Protein AF-A0A953IJ86-F1 (afdb_monomer)

pLDDT: mean 90.78, std 7.01, range [62.38, 98.44]

Sequence (197 aa):
FLLSALGAAVIWASYSKLDASGFRAYLEASGQSLPDSVSDEQVLGWTRVSSVVAAAIFAPLTYLAVAGIWLGLARMAGGSLDFRRSLAVTVHGFLPFAVAAVVGLAMATFRTEITMEEIEAGALVPSHLGILFGSAGVGKVGLALLTSVDLVSVWCIALLALGYATVAGLSKRSAFAVVASVWALGILIKVVLAALR

Structure (mmCIF, N/CA/C/O backbone):
data_AF-A0A953IJ86-F1
#
_entry.id   AF-A0A953IJ86-F1
#
loop_
_atom_site.group_PDB
_atom_site.id
_atom_site.type_symbol
_atom_site.label_atom_id
_atom_site.label_alt_id
_atom_site.label_comp_id
_atom_site.label_asym_id
_atom_site.label_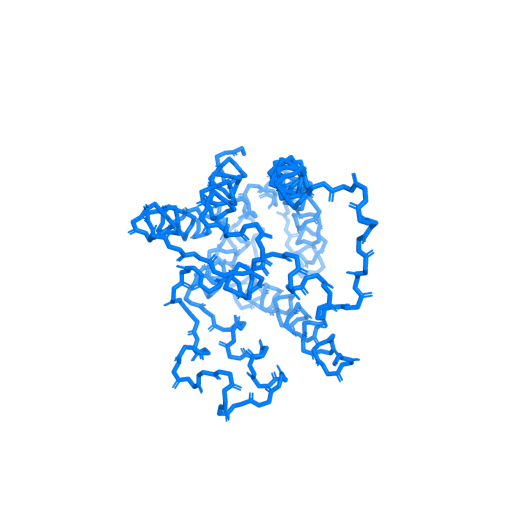entity_id
_atom_site.label_seq_id
_atom_site.pdbx_PDB_ins_code
_atom_site.Cartn_x
_atom_site.Cartn_y
_atom_site.Cartn_z
_atom_site.occupancy
_atom_site.B_iso_or_equiv
_atom_site.auth_seq_id
_atom_site.auth_comp_id
_atom_site.auth_asym_id
_atom_site.auth_atom_id
_atom_site.pdbx_PDB_model_num
ATOM 1 N N . PHE A 1 1 ? -5.168 12.021 -0.539 1.00 74.62 1 PHE A N 1
ATOM 2 C CA . PHE A 1 1 ? -4.574 12.765 -1.666 1.00 74.62 1 PHE A CA 1
ATOM 3 C C . PHE A 1 1 ? -3.051 12.674 -1.654 1.00 74.62 1 PHE A C 1
ATOM 5 O O . PHE A 1 1 ? -2.520 12.060 -2.564 1.00 74.62 1 PHE A O 1
ATOM 12 N N . LEU A 1 2 ? -2.358 13.168 -0.614 1.00 87.50 2 LEU A N 1
ATOM 13 C CA . LEU A 1 2 ? -0.886 13.123 -0.536 1.00 87.50 2 LEU A CA 1
ATOM 14 C C . LEU A 1 2 ? -0.296 11.721 -0.765 1.00 87.50 2 LEU A C 1
ATOM 16 O O . LEU A 1 2 ? 0.583 11.567 -1.599 1.00 87.50 2 LEU A O 1
ATOM 20 N N . LEU A 1 3 ? -0.815 10.701 -0.075 1.00 87.25 3 LEU A N 1
ATOM 21 C CA . LEU A 1 3 ? -0.326 9.322 -0.200 1.00 87.25 3 LEU A CA 1
ATOM 22 C C . LEU A 1 3 ? -0.446 8.783 -1.639 1.00 87.25 3 LEU A C 1
ATOM 24 O O . LEU A 1 3 ? 0.492 8.193 -2.163 1.00 8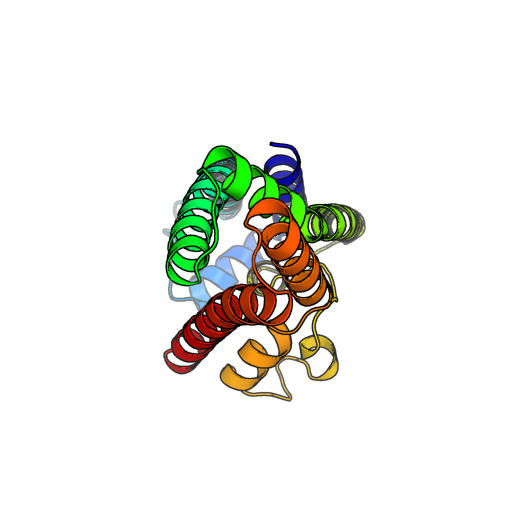7.25 3 LEU A O 1
ATOM 28 N N . SER A 1 4 ? -1.570 9.058 -2.305 1.00 88.88 4 SER A N 1
ATOM 29 C CA . SER A 1 4 ? -1.802 8.684 -3.706 1.00 88.88 4 SER A CA 1
ATOM 30 C C . SER A 1 4 ? -0.875 9.439 -4.662 1.00 88.88 4 SER A C 1
ATOM 32 O O . SER A 1 4 ? -0.336 8.839 -5.585 1.00 88.88 4 SER A O 1
ATOM 34 N N . ALA A 1 5 ? -0.647 10.734 -4.419 1.00 91.94 5 ALA A N 1
ATOM 35 C CA . ALA A 1 5 ? 0.268 11.550 -5.213 1.00 91.94 5 ALA A CA 1
ATOM 36 C C . ALA A 1 5 ? 1.728 11.089 -5.066 1.00 91.94 5 ALA A C 1
ATOM 38 O O . ALA A 1 5 ? 2.440 11.000 -6.061 1.00 91.94 5 ALA A O 1
ATOM 39 N N . LEU A 1 6 ? 2.158 10.737 -3.850 1.00 92.50 6 LEU A N 1
ATOM 40 C CA . LEU A 1 6 ? 3.486 10.175 -3.604 1.00 92.50 6 LEU A CA 1
ATOM 41 C C . LEU A 1 6 ? 3.655 8.823 -4.303 1.00 92.50 6 LEU A C 1
ATOM 43 O O . LEU A 1 6 ? 4.645 8.630 -4.998 1.00 92.50 6 LEU A O 1
ATOM 47 N N . GLY A 1 7 ? 2.677 7.918 -4.189 1.00 90.81 7 GLY A N 1
ATOM 48 C CA . GLY A 1 7 ? 2.709 6.634 -4.899 1.00 90.81 7 GLY A CA 1
ATOM 49 C C . GLY A 1 7 ? 2.787 6.806 -6.420 1.00 90.81 7 GLY A C 1
ATOM 50 O O . GLY A 1 7 ? 3.620 6.181 -7.071 1.00 90.81 7 GLY A O 1
ATOM 51 N N . ALA A 1 8 ? 1.987 7.717 -6.976 1.00 92.94 8 ALA A N 1
ATOM 52 C CA . ALA A 1 8 ? 2.038 8.083 -8.389 1.00 92.94 8 ALA A CA 1
ATOM 53 C C . ALA A 1 8 ? 3.409 8.651 -8.803 1.00 92.94 8 ALA A C 1
ATOM 55 O O . ALA A 1 8 ? 3.921 8.297 -9.864 1.00 92.94 8 ALA A O 1
ATOM 56 N N . ALA A 1 9 ? 4.033 9.478 -7.959 1.00 94.25 9 ALA A N 1
ATOM 57 C CA . ALA A 1 9 ? 5.373 10.006 -8.205 1.00 94.25 9 ALA A CA 1
ATOM 58 C C . ALA A 1 9 ? 6.443 8.903 -8.200 1.00 94.25 9 ALA A C 1
ATOM 60 O O . ALA A 1 9 ? 7.312 8.914 -9.070 1.00 94.25 9 ALA A O 1
ATOM 61 N N . VAL A 1 10 ? 6.365 7.929 -7.281 1.00 94.62 10 VAL A N 1
ATOM 62 C CA . VAL A 1 10 ? 7.269 6.762 -7.284 1.00 94.62 10 VAL A CA 1
ATOM 63 C C . VAL A 1 10 ? 7.110 5.963 -8.571 1.00 94.62 10 VAL A C 1
ATOM 65 O O . VAL A 1 10 ? 8.110 5.654 -9.213 1.00 94.62 10 VAL A O 1
ATOM 68 N N . ILE A 1 11 ? 5.873 5.667 -8.984 1.00 93.50 11 ILE A N 1
ATOM 69 C CA . ILE A 1 11 ? 5.598 4.940 -10.233 1.00 93.50 11 ILE A CA 1
ATOM 70 C C . ILE A 1 11 ? 6.187 5.701 -11.420 1.00 93.50 11 ILE A C 1
ATOM 72 O O . ILE A 1 11 ? 6.949 5.129 -12.192 1.00 93.50 11 ILE A O 1
ATOM 76 N N . TRP A 1 12 ? 5.911 7.001 -11.532 1.00 94.94 12 TRP A N 1
ATOM 77 C CA . TRP A 1 12 ? 6.465 7.829 -12.601 1.00 94.94 12 TRP A CA 1
ATOM 78 C C . TRP A 1 12 ? 7.997 7.795 -12.630 1.00 94.94 12 TRP A C 1
ATOM 80 O O . TRP A 1 12 ? 8.588 7.552 -13.682 1.00 94.94 12 TRP A O 1
ATOM 90 N N . ALA A 1 13 ? 8.632 8.013 -11.476 1.00 95.44 13 ALA A N 1
ATOM 91 C CA . ALA A 1 13 ? 10.084 8.017 -11.341 1.00 95.44 13 ALA A CA 1
ATOM 92 C C . ALA A 1 13 ? 10.709 6.645 -11.614 1.00 95.44 13 ALA A C 1
ATOM 94 O O . ALA A 1 13 ? 11.844 6.584 -12.061 1.00 95.44 13 ALA A O 1
ATOM 95 N N . SER A 1 14 ? 9.986 5.555 -11.363 1.00 94.00 14 SER A N 1
ATOM 96 C CA . SER A 1 14 ? 10.492 4.201 -11.607 1.00 94.00 14 SER A CA 1
ATOM 97 C C . SER A 1 14 ? 10.398 3.840 -13.085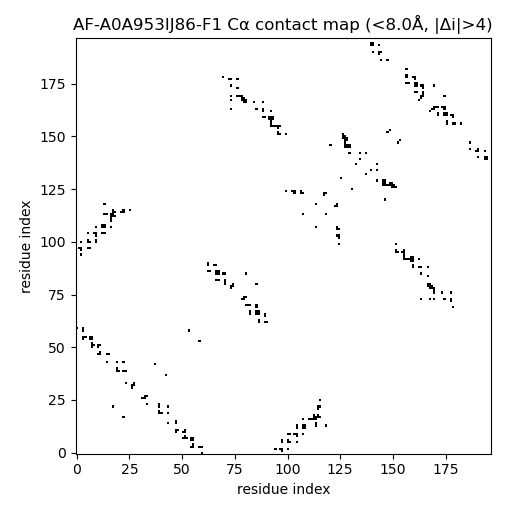 1.00 94.00 14 SER A C 1
ATOM 99 O O . SER A 1 14 ? 11.373 3.417 -13.695 1.00 94.00 14 SER A O 1
ATOM 101 N N . TYR A 1 15 ? 9.244 4.105 -13.700 1.00 93.00 15 TYR A N 1
ATOM 102 C CA . TYR A 1 15 ? 9.019 3.842 -15.121 1.00 93.00 15 TYR A CA 1
ATOM 103 C C . TYR A 1 15 ? 9.841 4.743 -16.046 1.00 93.00 15 TYR A C 1
ATOM 105 O O . TYR A 1 15 ? 10.013 4.412 -17.218 1.00 93.00 15 TYR A O 1
ATOM 113 N N . SER A 1 16 ? 10.323 5.894 -15.568 1.00 93.38 16 SER A N 1
ATOM 114 C CA . SER A 1 16 ? 11.243 6.749 -16.328 1.00 93.38 16 SER A CA 1
ATOM 115 C C . SER A 1 16 ? 12.669 6.201 -16.399 1.00 93.38 16 SER A C 1
ATOM 117 O O . SER A 1 16 ? 13.456 6.709 -17.192 1.00 93.38 16 SER A O 1
ATOM 119 N N . LYS A 1 17 ? 12.982 5.170 -15.605 1.00 94.06 17 LYS A N 1
ATOM 120 C CA . LYS A 1 17 ? 14.278 4.478 -15.567 1.00 94.06 17 LYS A CA 1
ATOM 121 C C . LYS A 1 17 ? 14.253 3.110 -16.251 1.00 94.06 17 LYS A C 1
ATOM 123 O O . LYS A 1 17 ? 15.277 2.437 -16.249 1.00 94.06 17 LYS A O 1
ATOM 128 N N . LEU A 1 18 ? 13.101 2.702 -16.791 1.00 93.56 18 LEU A N 1
ATOM 129 C CA . LEU A 1 18 ? 12.976 1.486 -17.590 1.00 93.56 18 LEU A CA 1
ATOM 130 C C . LEU A 1 18 ? 13.548 1.718 -18.987 1.00 93.56 18 LEU A C 1
ATOM 132 O O . LEU A 1 18 ? 13.211 2.712 -19.636 1.00 93.56 18 LEU A O 1
ATOM 136 N N . ASP A 1 19 ? 14.340 0.761 -19.458 1.00 92.88 19 ASP A N 1
ATOM 137 C CA . ASP A 1 19 ? 14.705 0.657 -20.864 1.00 92.88 19 ASP A CA 1
ATOM 138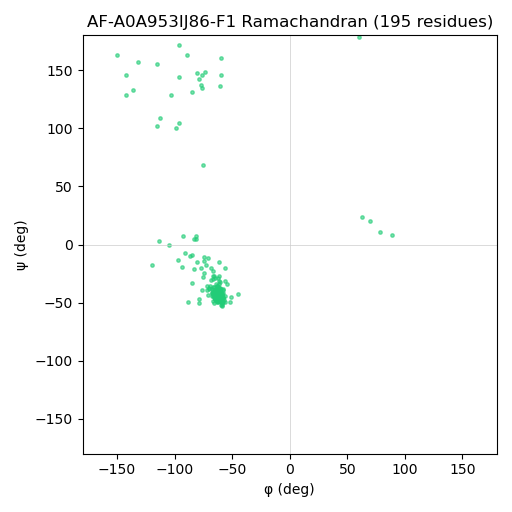 C C . ASP A 1 19 ? 13.544 0.070 -21.688 1.00 92.88 19 ASP A C 1
ATOM 140 O O . ASP A 1 19 ? 12.874 -0.879 -21.269 1.00 92.88 19 ASP A O 1
ATOM 144 N N . ALA A 1 20 ? 13.290 0.641 -22.867 1.00 91.50 20 ALA A N 1
ATOM 145 C CA . ALA A 1 20 ? 12.160 0.245 -23.706 1.00 91.50 20 ALA A CA 1
ATOM 146 C C . ALA A 1 20 ? 12.316 -1.185 -24.252 1.00 91.50 20 ALA A C 1
ATOM 148 O O . ALA A 1 20 ? 11.344 -1.944 -24.261 1.00 91.50 20 ALA A O 1
ATOM 149 N N . SER A 1 21 ? 13.538 -1.575 -24.631 1.00 87.38 21 SER A N 1
ATOM 150 C CA . SER A 1 21 ? 13.813 -2.916 -25.156 1.00 87.38 21 SER A CA 1
ATOM 151 C C . SER A 1 21 ? 13.738 -3.978 -24.055 1.00 87.38 21 SER A C 1
ATOM 153 O O . SER A 1 21 ? 13.139 -5.038 -24.250 1.00 87.38 21 SER A O 1
ATOM 155 N N . GLY A 1 22 ? 14.237 -3.655 -22.855 1.00 88.25 22 GLY A N 1
ATOM 156 C CA . GLY A 1 22 ? 14.088 -4.499 -21.668 1.00 88.25 22 GLY A CA 1
ATOM 157 C C . GLY A 1 22 ? 12.621 -4.709 -21.280 1.00 88.25 22 GLY A C 1
ATOM 158 O O . GLY A 1 22 ? 12.212 -5.827 -20.965 1.00 88.25 22 GLY A O 1
ATOM 159 N N . PHE A 1 23 ? 11.797 -3.661 -21.374 1.00 91.12 23 PHE A N 1
ATOM 160 C CA . PHE A 1 23 ? 10.361 -3.763 -21.110 1.00 91.12 23 PHE A CA 1
ATOM 161 C C . PHE A 1 23 ? 9.637 -4.671 -22.117 1.00 91.12 23 PHE A C 1
ATOM 163 O O . PHE A 1 23 ? 8.807 -5.489 -21.715 1.00 91.12 23 PHE A O 1
ATOM 170 N N . ARG A 1 24 ? 9.970 -4.592 -23.412 1.00 89.31 24 ARG A N 1
ATOM 171 C CA . ARG A 1 24 ? 9.413 -5.504 -24.424 1.00 89.31 24 ARG A CA 1
ATOM 172 C C . ARG A 1 24 ? 9.811 -6.954 -24.170 1.00 89.31 24 ARG A C 1
ATOM 174 O O . ARG A 1 24 ? 8.939 -7.820 -24.169 1.00 89.31 24 ARG A O 1
ATOM 181 N N . ALA A 1 25 ? 11.088 -7.206 -23.887 1.00 89.56 25 ALA A N 1
ATOM 182 C CA . ALA A 1 25 ? 11.571 -8.543 -23.552 1.00 89.56 25 ALA A CA 1
ATOM 183 C C . ALA A 1 25 ? 10.833 -9.128 -22.334 1.00 89.56 25 ALA A C 1
ATOM 185 O O . ALA A 1 25 ? 10.469 -10.303 -22.333 1.00 89.56 25 ALA A O 1
ATOM 186 N N . TYR A 1 26 ? 10.544 -8.298 -21.327 1.00 89.31 26 TYR A N 1
ATOM 187 C CA . TYR A 1 26 ? 9.733 -8.682 -20.172 1.00 89.31 26 TYR A CA 1
ATOM 188 C C . TYR A 1 26 ? 8.288 -9.065 -20.558 1.00 89.31 26 TYR A C 1
ATOM 190 O O . TYR A 1 26 ? 7.766 -10.081 -20.086 1.00 89.31 26 TYR A O 1
ATOM 198 N N . LEU A 1 27 ? 7.631 -8.286 -21.427 1.00 90.12 27 LEU A N 1
ATOM 199 C CA . LEU A 1 27 ? 6.269 -8.587 -21.891 1.00 90.12 27 LEU A CA 1
ATOM 200 C C . LEU A 1 27 ? 6.221 -9.896 -22.687 1.00 90.12 27 LEU A C 1
ATOM 202 O O . LEU A 1 27 ? 5.361 -10.743 -22.431 1.00 90.12 27 LEU A O 1
ATOM 206 N N . GLU A 1 28 ? 7.184 -10.101 -23.584 1.00 89.88 28 GLU A N 1
ATOM 207 C CA . GLU A 1 28 ? 7.308 -11.325 -24.378 1.00 89.88 28 GLU A CA 1
ATOM 208 C C . GLU A 1 28 ? 7.586 -12.545 -23.486 1.00 89.88 28 GLU A C 1
ATOM 210 O O . GLU A 1 28 ? 6.933 -13.580 -23.639 1.00 89.88 28 GLU A O 1
ATOM 215 N N . ALA A 1 29 ? 8.466 -12.408 -22.485 1.00 88.44 29 ALA A N 1
ATOM 216 C CA . ALA A 1 29 ? 8.714 -13.440 -21.475 1.00 88.44 29 ALA A CA 1
ATOM 217 C C . ALA A 1 29 ? 7.465 -13.762 -20.634 1.00 88.44 29 ALA A C 1
ATOM 219 O O . ALA A 1 29 ? 7.289 -14.896 -20.185 1.00 88.44 29 ALA A O 1
ATOM 220 N N . SER A 1 30 ? 6.568 -12.788 -20.468 1.00 85.31 30 SER A N 1
ATOM 221 C CA . SER A 1 30 ? 5.269 -12.945 -19.802 1.00 85.31 30 SER A CA 1
ATOM 222 C C . SER A 1 30 ? 4.172 -13.504 -20.723 1.00 85.31 30 SER A C 1
ATOM 224 O O . SER A 1 30 ? 3.013 -13.605 -20.316 1.00 85.31 30 SER A O 1
ATOM 226 N N . GLY A 1 31 ? 4.510 -13.873 -21.965 1.00 87.12 31 GLY A N 1
ATOM 227 C CA . GLY A 1 31 ? 3.578 -14.411 -22.958 1.00 87.12 31 GLY A CA 1
ATOM 228 C C . GLY A 1 31 ? 2.710 -13.355 -23.649 1.00 87.12 31 GLY A C 1
ATOM 229 O O . GLY A 1 31 ? 1.760 -13.711 -24.348 1.00 87.12 31 GLY A O 1
ATOM 230 N N . GLN A 1 32 ? 3.010 -12.066 -23.472 1.00 86.56 32 GLN A N 1
ATOM 231 C CA . GLN A 1 32 ? 2.345 -10.970 -24.172 1.00 86.56 32 GLN A CA 1
ATOM 232 C C . GLN A 1 32 ? 3.170 -10.571 -25.399 1.00 86.56 32 GLN A C 1
ATOM 234 O O . GLN A 1 32 ? 4.201 -9.917 -25.281 1.00 86.56 32 GLN A O 1
ATOM 239 N N . SER A 1 33 ? 2.708 -10.961 -26.590 1.00 83.94 33 SER A N 1
ATOM 240 C CA . SER A 1 33 ? 3.293 -10.483 -27.847 1.00 83.94 33 SER A CA 1
ATOM 241 C C . SER A 1 33 ? 2.670 -9.147 -28.243 1.00 83.94 33 SER A C 1
ATOM 243 O O . SER A 1 33 ? 1.448 -8.983 -28.242 1.00 83.94 33 SER A O 1
ATOM 245 N N . LEU A 1 34 ? 3.521 -8.178 -28.571 1.00 83.56 34 LEU A N 1
ATOM 246 C CA . LEU A 1 34 ? 3.102 -6.885 -29.097 1.00 83.56 34 LEU A CA 1
ATOM 247 C C . LEU A 1 34 ? 3.173 -6.904 -30.628 1.00 83.56 34 LEU A C 1
ATOM 249 O O . LEU A 1 34 ? 4.089 -7.510 -31.182 1.00 83.56 34 LEU A O 1
ATOM 253 N N . PRO A 1 35 ? 2.245 -6.237 -31.334 1.00 85.94 35 PRO A N 1
ATOM 254 C CA . PRO A 1 35 ? 2.362 -6.063 -32.775 1.00 85.94 35 PRO A CA 1
ATOM 255 C C . PRO A 1 35 ? 3.639 -5.295 -33.132 1.00 85.94 35 PRO A C 1
ATOM 257 O O . PRO A 1 35 ? 3.903 -4.243 -32.550 1.00 85.94 35 PRO A O 1
ATOM 260 N N . ASP A 1 36 ? 4.363 -5.744 -34.158 1.00 85.94 36 ASP A N 1
ATOM 261 C CA . ASP A 1 36 ? 5.594 -5.084 -34.631 1.00 85.94 36 ASP A CA 1
ATOM 262 C C . ASP A 1 36 ? 5.378 -3.647 -35.130 1.00 85.94 36 ASP A C 1
ATOM 264 O O . ASP A 1 36 ? 6.324 -2.878 -35.276 1.00 85.94 36 ASP A O 1
ATOM 268 N N . SER A 1 37 ? 4.125 -3.262 -35.381 1.00 88.38 37 SER A N 1
ATOM 269 C CA . SER A 1 37 ? 3.748 -1.908 -35.785 1.00 88.38 37 SER A CA 1
ATOM 270 C C . SER A 1 37 ? 3.800 -0.876 -34.654 1.00 88.38 37 SER A C 1
ATOM 272 O O . SER A 1 37 ? 3.692 0.316 -34.934 1.00 88.38 37 SER A O 1
ATOM 274 N N . VAL A 1 38 ? 3.881 -1.304 -33.389 1.00 88.94 38 VAL A N 1
ATOM 275 C CA . VAL A 1 38 ? 3.904 -0.405 -32.225 1.00 88.94 38 VAL A CA 1
ATOM 276 C C . VAL A 1 38 ? 5.333 -0.298 -31.710 1.00 88.94 38 VAL A C 1
ATOM 278 O O . VAL A 1 38 ? 5.979 -1.317 -31.476 1.00 88.94 38 VAL A O 1
ATOM 281 N N . SER A 1 39 ? 5.835 0.925 -31.522 1.00 92.25 39 SER A N 1
ATOM 282 C CA . SER A 1 39 ? 7.189 1.103 -30.996 1.00 92.25 39 SER A CA 1
ATOM 283 C C . SER A 1 39 ? 7.250 0.843 -29.490 1.00 92.25 39 SER A C 1
ATOM 285 O O . SER A 1 39 ? 6.329 1.180 -28.742 1.00 92.25 39 SER A O 1
ATOM 287 N N . ASP A 1 40 ? 8.372 0.299 -29.027 1.00 91.38 40 ASP A N 1
ATOM 288 C CA . ASP A 1 40 ? 8.601 -0.018 -27.613 1.00 91.38 40 ASP A CA 1
ATOM 289 C C . ASP A 1 40 ? 8.454 1.231 -26.722 1.00 91.38 40 ASP A C 1
ATOM 291 O O . ASP A 1 40 ? 7.846 1.182 -25.650 1.00 91.38 40 ASP A O 1
ATOM 295 N N . GLU A 1 41 ? 8.918 2.390 -27.208 1.00 91.69 41 GLU A N 1
ATOM 296 C CA . GLU A 1 41 ? 8.754 3.682 -26.531 1.00 91.69 41 GLU A CA 1
ATOM 297 C C . GLU A 1 41 ? 7.283 4.092 -26.379 1.00 91.69 41 GLU A C 1
ATOM 299 O O . GLU A 1 41 ? 6.897 4.633 -25.339 1.00 91.69 41 GLU A O 1
ATOM 304 N N . GLN A 1 42 ? 6.442 3.827 -27.387 1.00 91.81 42 GLN A N 1
ATOM 305 C CA . GLN A 1 42 ? 5.010 4.120 -27.313 1.00 91.81 42 GLN A CA 1
ATOM 306 C C . GLN A 1 42 ? 4.330 3.249 -26.257 1.00 91.81 42 GLN A C 1
ATOM 308 O O . GLN A 1 42 ? 3.542 3.767 -25.461 1.00 91.81 42 GLN A O 1
ATOM 313 N N . VAL A 1 43 ? 4.642 1.949 -26.213 1.00 90.88 43 VAL A N 1
ATOM 314 C CA . VAL A 1 43 ? 4.060 1.034 -25.218 1.00 90.88 43 VAL A CA 1
ATOM 315 C C . VAL A 1 43 ? 4.512 1.409 -23.810 1.00 90.88 43 VAL A C 1
ATOM 317 O O . VAL A 1 43 ? 3.678 1.511 -22.904 1.00 90.88 43 VAL A O 1
ATOM 320 N N . LEU A 1 44 ? 5.805 1.682 -23.616 1.00 92.69 44 LEU A N 1
ATOM 321 C CA . LEU A 1 44 ? 6.337 2.109 -22.323 1.00 92.69 44 LEU A CA 1
ATOM 322 C C . LEU A 1 44 ? 5.725 3.447 -21.878 1.00 92.69 44 LEU A C 1
ATOM 324 O O . LEU A 1 44 ? 5.335 3.595 -20.717 1.00 92.69 44 LEU A O 1
ATOM 328 N N . GLY A 1 45 ? 5.591 4.409 -22.795 1.00 93.81 45 GLY A N 1
ATOM 329 C CA . GLY A 1 45 ? 4.962 5.704 -22.536 1.00 93.81 45 GLY A CA 1
ATOM 330 C C . GLY A 1 45 ? 3.505 5.567 -22.088 1.00 93.81 45 GLY A 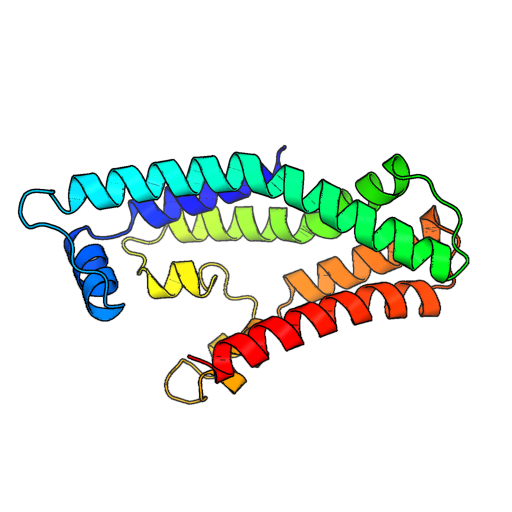C 1
ATOM 331 O O . GLY A 1 45 ? 3.121 6.131 -21.059 1.00 93.81 45 GLY A O 1
ATOM 332 N N . TRP A 1 46 ? 2.713 4.762 -22.804 1.00 92.56 46 TRP A N 1
ATOM 333 C CA . TRP A 1 46 ? 1.329 4.465 -22.426 1.00 92.56 46 TRP A CA 1
ATOM 334 C C . TRP A 1 46 ? 1.236 3.763 -21.077 1.00 92.56 46 TRP A C 1
ATOM 336 O O . TRP A 1 46 ? 0.453 4.196 -20.234 1.00 92.56 46 TRP A O 1
ATOM 346 N N . THR A 1 47 ? 2.065 2.742 -20.847 1.00 92.88 47 THR A N 1
ATOM 347 C CA . THR A 1 47 ? 2.078 1.977 -19.590 1.00 92.88 47 THR A CA 1
ATOM 348 C C . THR A 1 47 ? 2.433 2.867 -18.401 1.00 92.88 47 THR A C 1
ATOM 350 O O . THR A 1 47 ? 1.802 2.788 -17.345 1.00 92.88 47 THR A O 1
ATOM 353 N N . ARG A 1 48 ? 3.406 3.769 -18.566 1.00 94.19 48 ARG A N 1
ATOM 354 C CA . ARG A 1 48 ? 3.787 4.745 -17.539 1.00 94.19 48 ARG A CA 1
ATOM 355 C C . ARG A 1 48 ? 2.613 5.651 -17.174 1.00 94.19 48 ARG A C 1
ATOM 357 O O . ARG A 1 48 ? 2.287 5.788 -15.995 1.00 94.19 48 ARG A O 1
ATOM 364 N N . VAL A 1 49 ? 1.969 6.260 -18.172 1.00 94.62 49 VAL A N 1
ATOM 365 C CA . VAL A 1 49 ? 0.837 7.175 -17.952 1.00 94.62 49 VAL A CA 1
ATOM 366 C C . VAL A 1 49 ? -0.354 6.433 -17.351 1.00 94.62 49 VAL A C 1
ATOM 368 O O . VAL A 1 49 ? -0.913 6.890 -16.352 1.00 94.62 49 VAL A O 1
ATOM 371 N N . SER A 1 50 ? -0.719 5.273 -17.901 1.00 93.94 50 SER A N 1
ATOM 372 C CA . SER A 1 50 ? -1.844 4.480 -17.405 1.00 93.94 50 SER A CA 1
ATOM 373 C C . SER A 1 50 ? -1.617 4.022 -15.967 1.00 93.94 50 SER A C 1
ATOM 375 O O . SER A 1 50 ? -2.545 4.099 -15.166 1.00 93.94 50 SER A O 1
ATOM 377 N N . SER A 1 51 ? -0.393 3.626 -15.605 1.00 92.25 51 SER A N 1
ATOM 378 C CA . SER A 1 51 ? -0.049 3.203 -14.241 1.00 92.25 51 SER A CA 1
ATOM 379 C C . SER A 1 51 ? -0.153 4.350 -13.237 1.00 92.25 51 SER A C 1
ATOM 381 O O . SER A 1 51 ? -0.690 4.173 -12.144 1.00 92.25 51 SER A O 1
ATOM 383 N N . VAL A 1 52 ? 0.297 5.550 -13.613 1.00 93.38 52 VAL A N 1
ATOM 384 C CA . VAL A 1 52 ? 0.174 6.755 -12.778 1.00 93.38 52 VAL A CA 1
ATOM 385 C C . VAL A 1 52 ? -1.287 7.150 -12.578 1.00 93.38 52 VAL A C 1
ATOM 387 O O . VAL A 1 52 ? -1.712 7.392 -11.446 1.00 93.38 52 VAL A O 1
ATOM 390 N N . VAL A 1 53 ? -2.072 7.179 -13.658 1.00 93.50 53 VAL A N 1
ATOM 391 C CA . VAL A 1 53 ? -3.506 7.496 -13.601 1.00 93.50 53 VAL A CA 1
ATOM 392 C C . VAL A 1 53 ? -4.252 6.454 -12.769 1.00 93.50 53 VAL A C 1
ATOM 394 O O . VAL A 1 53 ? -5.036 6.815 -11.889 1.00 93.50 53 VAL A O 1
ATOM 397 N N . ALA A 1 54 ? -3.962 5.169 -12.985 1.00 91.75 54 ALA A N 1
ATOM 398 C CA . ALA A 1 54 ? -4.531 4.079 -12.206 1.00 91.75 54 ALA A CA 1
ATOM 399 C C . ALA A 1 54 ? -4.212 4.247 -10.714 1.00 91.75 54 ALA A C 1
ATOM 401 O O . ALA A 1 54 ? -5.127 4.228 -9.895 1.00 91.75 54 ALA A O 1
ATOM 402 N N . ALA A 1 55 ? -2.956 4.499 -10.342 1.00 89.44 55 ALA A N 1
ATOM 403 C CA . ALA A 1 55 ? -2.583 4.709 -8.945 1.00 89.44 55 ALA A CA 1
ATOM 404 C C . ALA A 1 55 ? -3.292 5.921 -8.318 1.00 89.44 55 ALA A C 1
ATOM 406 O O . ALA A 1 55 ? -3.782 5.836 -7.189 1.00 89.44 55 ALA A O 1
ATOM 407 N N . ALA A 1 56 ? -3.402 7.033 -9.051 1.00 89.75 56 ALA A N 1
ATOM 408 C CA . ALA A 1 56 ? -4.065 8.242 -8.571 1.00 89.75 56 ALA A CA 1
ATOM 409 C C . ALA A 1 56 ? -5.566 8.032 -8.295 1.00 89.75 56 ALA A C 1
ATOM 411 O O . ALA A 1 56 ? -6.089 8.596 -7.331 1.00 89.75 56 ALA A O 1
ATOM 412 N N . ILE A 1 57 ? -6.244 7.209 -9.103 1.00 91.25 57 ILE A N 1
ATOM 413 C CA . ILE A 1 57 ? -7.689 6.948 -9.000 1.00 91.25 57 ILE A CA 1
ATOM 414 C C . ILE A 1 57 ? -7.990 5.787 -8.048 1.00 91.25 57 ILE A C 1
ATOM 416 O O . ILE A 1 57 ? -8.829 5.914 -7.154 1.00 91.25 57 ILE A O 1
ATOM 420 N N . PHE A 1 58 ? -7.314 4.650 -8.214 1.00 91.75 58 PHE A N 1
ATOM 421 C CA . PHE A 1 58 ? -7.619 3.437 -7.461 1.00 91.75 58 PHE A CA 1
ATOM 422 C C . PHE A 1 58 ? -7.126 3.498 -6.016 1.00 91.75 58 PHE A C 1
ATOM 424 O O . PHE A 1 58 ? -7.766 2.898 -5.153 1.00 91.75 58 PHE A O 1
ATOM 431 N N . ALA A 1 59 ? -6.060 4.242 -5.693 1.00 89.88 59 ALA A N 1
ATOM 432 C CA . ALA A 1 59 ? -5.599 4.332 -4.304 1.00 89.88 59 ALA A CA 1
ATOM 433 C C . ALA A 1 59 ? -6.651 4.958 -3.356 1.00 89.88 59 ALA A C 1
ATOM 435 O O . ALA A 1 59 ? -6.971 4.329 -2.345 1.00 89.88 59 ALA A O 1
ATOM 436 N N . PRO A 1 60 ? -7.269 6.123 -3.656 1.00 91.94 60 PRO A N 1
ATOM 437 C CA . PRO A 1 60 ? -8.377 6.652 -2.854 1.00 91.94 60 PRO A CA 1
ATOM 438 C C . PRO A 1 60 ? -9.556 5.684 -2.722 1.00 91.94 60 PRO A C 1
ATOM 440 O O . PRO A 1 60 ? -10.074 5.500 -1.620 1.00 91.94 60 PRO A O 1
ATOM 443 N N . LEU A 1 61 ? -9.958 5.041 -3.825 1.00 94.62 61 LEU A N 1
ATOM 444 C CA . LEU A 1 61 ? -11.047 4.059 -3.829 1.00 94.62 61 LEU A CA 1
ATOM 445 C C . LEU A 1 61 ? -10.722 2.856 -2.938 1.00 94.62 61 LEU A C 1
ATOM 447 O O . LEU A 1 61 ? -11.580 2.383 -2.194 1.00 94.62 61 LEU A O 1
ATOM 451 N N . THR A 1 62 ? -9.464 2.420 -2.943 1.00 91.62 62 THR A N 1
ATOM 452 C CA . THR A 1 62 ? -8.973 1.337 -2.088 1.00 91.62 62 THR A CA 1
ATOM 453 C C . THR A 1 62 ? -9.064 1.725 -0.616 1.00 91.62 62 THR A C 1
ATOM 455 O O . THR A 1 62 ? -9.550 0.934 0.186 1.00 91.62 62 THR A O 1
ATOM 458 N N . TYR A 1 63 ? -8.688 2.952 -0.235 1.00 93.88 63 TYR A N 1
ATOM 459 C CA . TYR A 1 63 ? -8.830 3.407 1.155 1.00 93.88 63 TYR A CA 1
ATOM 460 C C . TYR A 1 63 ? -10.286 3.468 1.613 1.00 93.88 63 TYR A C 1
ATOM 462 O O . TYR A 1 63 ? -10.571 3.101 2.752 1.00 93.88 63 TYR A O 1
ATOM 470 N N . LEU A 1 64 ? -11.206 3.883 0.738 1.00 96.50 64 LEU A N 1
ATOM 471 C CA . LEU A 1 64 ? -12.640 3.871 1.031 1.00 96.50 64 LEU A CA 1
ATOM 472 C C . LEU A 1 64 ? -13.155 2.442 1.245 1.00 96.50 64 LEU A C 1
ATOM 474 O O . LEU A 1 64 ? -13.830 2.180 2.241 1.00 96.50 64 LEU A O 1
ATOM 478 N N . ALA A 1 65 ? -12.798 1.514 0.353 1.00 96.38 65 ALA A N 1
ATOM 479 C CA . ALA A 1 65 ? -13.197 0.112 0.453 1.00 96.38 65 ALA A CA 1
ATOM 480 C C . ALA A 1 65 ? -12.636 -0.551 1.722 1.00 96.38 65 ALA A C 1
ATOM 482 O O . ALA A 1 65 ? -13.381 -1.152 2.497 1.00 96.38 65 ALA A O 1
ATOM 483 N N . VAL A 1 66 ? -11.338 -0.378 1.982 1.00 94.69 66 VAL A N 1
ATOM 484 C CA . VAL A 1 66 ? -10.654 -0.922 3.162 1.00 94.69 66 VAL A CA 1
ATOM 485 C C . VAL A 1 66 ? -11.233 -0.341 4.453 1.00 94.69 66 VAL A C 1
ATOM 487 O O . VAL A 1 66 ? -11.486 -1.088 5.396 1.00 94.69 66 VAL A O 1
ATOM 490 N N . ALA A 1 67 ? -11.531 0.961 4.494 1.00 97.44 67 ALA A N 1
ATOM 491 C CA . ALA A 1 67 ? -12.216 1.569 5.632 1.00 97.44 67 ALA A CA 1
ATOM 492 C C . ALA A 1 67 ? -13.606 0.958 5.869 1.00 97.44 67 ALA A C 1
ATOM 494 O O . ALA A 1 67 ? -13.995 0.760 7.018 1.00 97.44 67 ALA A O 1
ATOM 495 N N . GLY A 1 68 ? -14.340 0.621 4.805 1.00 97.81 68 GLY A N 1
ATOM 496 C CA . GLY A 1 68 ? -15.628 -0.070 4.901 1.00 97.81 68 GLY A CA 1
ATOM 497 C C . GLY A 1 68 ? -15.504 -1.477 5.491 1.00 97.81 68 GLY A C 1
ATOM 498 O O . GLY A 1 68 ? -16.272 -1.836 6.384 1.00 97.81 68 GLY A O 1
ATOM 499 N N . ILE A 1 69 ? -14.499 -2.243 5.053 1.00 96.75 69 ILE A N 1
ATOM 500 C CA . ILE A 1 69 ? -14.195 -3.576 5.599 1.00 96.75 69 ILE A CA 1
ATOM 501 C C . ILE A 1 69 ? -13.886 -3.470 7.094 1.00 96.75 69 ILE A C 1
ATOM 503 O O . ILE A 1 69 ? -14.481 -4.178 7.909 1.00 96.75 69 ILE A O 1
ATOM 507 N N . TRP A 1 70 ? -13.006 -2.544 7.475 1.00 96.81 70 TRP A N 1
ATOM 508 C CA . TRP A 1 70 ? -12.656 -2.352 8.876 1.00 96.81 70 TRP A CA 1
ATOM 509 C C . TRP A 1 70 ? -13.823 -1.892 9.737 1.00 96.81 70 TRP A C 1
ATOM 511 O O . TRP A 1 70 ? -13.958 -2.368 10.861 1.00 96.81 70 TRP A O 1
ATOM 521 N N . LEU A 1 71 ? -14.683 -1.010 9.222 1.00 98.12 71 LEU A N 1
ATOM 522 C CA . LEU A 1 71 ? -15.897 -0.590 9.913 1.00 98.12 71 LEU A CA 1
ATOM 523 C C . LEU A 1 71 ? -16.782 -1.796 10.243 1.00 98.12 71 LEU A C 1
ATOM 525 O O . LEU A 1 71 ? -17.246 -1.922 11.377 1.00 98.12 71 LEU A O 1
ATOM 529 N N . GLY A 1 72 ? -17.008 -2.673 9.261 1.00 97.75 72 GLY A N 1
ATOM 530 C CA . GLY A 1 72 ? -17.801 -3.888 9.437 1.00 97.75 72 GLY A CA 1
ATOM 531 C C . GLY A 1 72 ? -17.211 -4.792 10.515 1.00 97.75 72 GLY A C 1
ATOM 532 O O . GLY A 1 72 ? -17.893 -5.131 11.480 1.00 97.75 72 GLY A O 1
ATOM 533 N N . LEU A 1 73 ? -15.918 -5.103 10.407 1.00 97.56 73 LEU A N 1
ATOM 534 C CA . LEU A 1 73 ? -15.231 -5.981 11.356 1.00 97.56 73 LEU A CA 1
ATOM 535 C C . LEU A 1 73 ? -15.147 -5.385 12.765 1.00 97.56 73 LEU A C 1
ATOM 537 O O . LEU A 1 73 ? -15.374 -6.090 13.745 1.00 97.56 73 LEU A O 1
ATOM 541 N N . ALA A 1 74 ? -14.873 -4.085 12.884 1.00 97.19 74 ALA A N 1
ATOM 542 C CA . ALA A 1 74 ? -14.832 -3.405 14.173 1.00 97.19 74 ALA A CA 1
ATOM 543 C C . ALA A 1 74 ? -16.204 -3.430 14.859 1.00 97.19 74 ALA A C 1
ATOM 545 O O . ALA A 1 74 ? -16.272 -3.684 16.058 1.00 97.19 74 ALA A O 1
ATOM 546 N N . ARG A 1 75 ? -17.298 -3.239 14.107 1.00 97.56 75 ARG A N 1
ATOM 547 C CA . ARG A 1 75 ? -18.666 -3.349 14.639 1.00 97.56 75 ARG A CA 1
ATOM 548 C C . ARG A 1 75 ? -19.025 -4.774 15.045 1.00 97.56 75 ARG A C 1
ATOM 550 O O . ARG A 1 75 ? -19.597 -4.962 16.113 1.00 97.56 75 ARG A O 1
ATOM 557 N N . MET A 1 76 ? -18.642 -5.774 14.249 1.00 97.56 76 MET A N 1
ATOM 558 C CA . MET A 1 76 ? -18.801 -7.189 14.616 1.00 97.56 76 MET A CA 1
ATOM 559 C C . MET A 1 76 ? -18.036 -7.539 15.899 1.00 97.56 76 MET A C 1
AT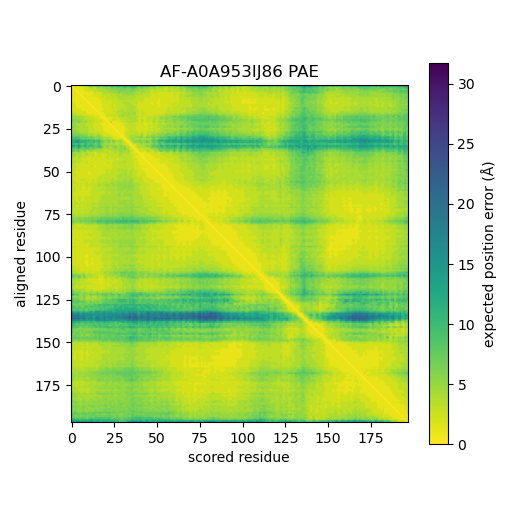OM 561 O O . MET A 1 76 ? -18.493 -8.359 16.688 1.00 97.56 76 MET A O 1
ATOM 565 N N . ALA A 1 77 ? -16.901 -6.881 16.134 1.00 96.69 77 ALA A N 1
ATOM 566 C CA . ALA A 1 77 ? -16.101 -7.020 17.345 1.00 96.69 77 ALA A CA 1
ATOM 567 C C . ALA A 1 77 ? -16.611 -6.184 18.542 1.00 96.69 77 ALA A C 1
ATOM 569 O O . ALA A 1 77 ? -15.931 -6.115 19.567 1.00 96.69 77 ALA A O 1
ATOM 570 N N . GLY A 1 78 ? -17.784 -5.546 18.424 1.00 96.62 78 GLY A N 1
ATOM 571 C CA . GLY A 1 78 ? -18.422 -4.751 19.481 1.00 96.62 78 GLY A CA 1
ATOM 572 C C . GLY A 1 78 ? -18.016 -3.274 19.522 1.00 96.62 78 GLY A C 1
ATOM 573 O O . GLY A 1 78 ? -18.374 -2.570 20.461 1.00 96.62 78 GLY A O 1
ATOM 574 N N . GLY A 1 79 ? -17.266 -2.791 18.531 1.00 96.88 79 GLY A N 1
ATOM 575 C CA . GLY A 1 79 ? -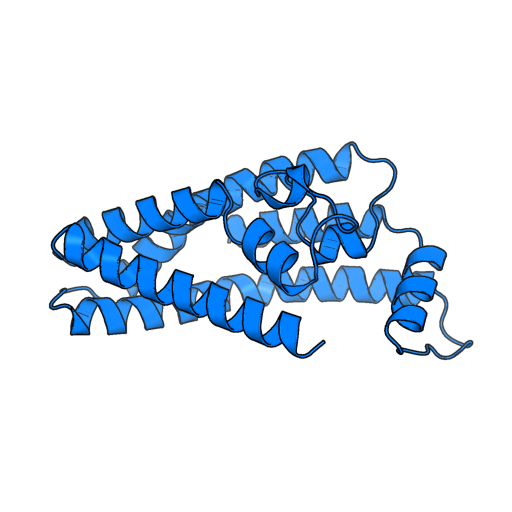16.808 -1.407 18.453 1.00 96.88 79 GLY A CA 1
ATOM 576 C C . GLY A 1 79 ? -17.876 -0.447 17.926 1.00 96.88 79 GLY A C 1
ATOM 577 O O . GLY A 1 79 ? -18.675 -0.788 17.051 1.00 96.88 79 GLY A O 1
ATOM 578 N N . SER A 1 80 ? -17.854 0.795 18.410 1.00 95.62 80 SER A N 1
ATOM 579 C CA . SER A 1 80 ? -18.800 1.846 18.022 1.00 95.62 80 SER A CA 1
ATOM 580 C C . SER A 1 80 ? -18.099 2.993 17.292 1.00 95.62 80 SER A C 1
ATOM 582 O O . SER A 1 80 ? -17.482 3.864 17.904 1.00 95.62 80 SER A O 1
ATOM 584 N N . LEU A 1 81 ? -18.216 3.023 15.966 1.00 97.56 81 LEU A N 1
ATOM 585 C CA . LEU A 1 81 ? -17.749 4.132 15.135 1.00 97.56 81 LEU A CA 1
ATOM 586 C C . LEU A 1 81 ? -18.592 4.278 13.862 1.00 97.56 81 LEU A C 1
ATOM 588 O O . LEU A 1 81 ? -19.321 3.360 13.472 1.00 97.56 81 LEU A O 1
ATOM 592 N N . ASP A 1 82 ? -18.491 5.437 13.219 1.00 98.19 82 ASP A N 1
ATOM 593 C CA . ASP A 1 82 ? -19.044 5.703 11.892 1.00 98.19 82 ASP A CA 1
ATOM 594 C C . ASP A 1 82 ? -17.979 5.522 10.793 1.00 98.19 82 ASP A C 1
ATOM 596 O O . ASP A 1 82 ? -16.787 5.336 11.061 1.00 98.19 82 ASP A O 1
ATOM 600 N N . PHE A 1 83 ? -18.409 5.568 9.530 1.00 98.31 83 PHE A N 1
ATOM 601 C CA . PHE A 1 83 ? -17.504 5.415 8.390 1.00 98.31 83 PHE A CA 1
ATOM 602 C C . PHE A 1 83 ? -16.441 6.517 8.330 1.00 98.31 83 PHE A C 1
ATOM 604 O O . PHE A 1 83 ? -15.295 6.241 7.990 1.00 98.31 83 PHE A O 1
ATOM 611 N N . ARG A 1 84 ? -16.781 7.755 8.715 1.00 98.44 84 ARG A N 1
ATOM 612 C CA . ARG A 1 84 ? -15.841 8.884 8.705 1.00 98.44 84 ARG A CA 1
ATOM 613 C C . ARG A 1 84 ? -14.672 8.637 9.659 1.00 98.44 84 ARG A C 1
ATOM 615 O O . ARG A 1 84 ? -13.520 8.858 9.287 1.00 98.44 84 ARG A O 1
ATOM 622 N N . ARG A 1 85 ? -14.957 8.149 10.866 1.00 98.44 85 ARG A N 1
ATOM 623 C CA . ARG A 1 85 ? -13.956 7.746 11.860 1.00 98.44 85 ARG A CA 1
ATOM 624 C C . ARG A 1 85 ? -13.143 6.547 11.381 1.00 98.44 85 ARG A C 1
ATOM 626 O O . ARG A 1 85 ? -11.923 6.571 11.504 1.00 98.44 85 ARG A O 1
ATOM 633 N N . SER A 1 86 ? -13.787 5.548 10.777 1.00 98.38 86 SER A N 1
ATOM 634 C CA . SER A 1 86 ? -13.093 4.383 10.208 1.00 98.38 86 SER A CA 1
ATOM 635 C C . SER A 1 86 ? -12.126 4.782 9.091 1.00 98.38 86 SER A C 1
ATOM 637 O O . SER A 1 86 ? -10.980 4.334 9.059 1.00 98.38 86 SER A O 1
ATOM 639 N N . LEU A 1 87 ? -12.553 5.677 8.199 1.00 98.25 87 LEU A N 1
ATOM 640 C CA . LEU A 1 87 ? -11.723 6.215 7.127 1.00 98.25 87 LEU A CA 1
ATOM 641 C C . LEU A 1 87 ? -10.555 7.031 7.681 1.00 98.25 87 LEU A C 1
ATOM 643 O O . LEU A 1 87 ? -9.431 6.866 7.215 1.00 98.25 87 LEU A O 1
ATOM 647 N N . ALA A 1 88 ? -10.793 7.860 8.702 1.00 98.00 88 ALA A N 1
ATOM 648 C CA . ALA A 1 88 ? -9.731 8.607 9.366 1.00 98.00 88 ALA A CA 1
ATOM 649 C C . ALA A 1 88 ? -8.673 7.664 9.960 1.00 98.00 88 ALA A C 1
ATOM 651 O O . ALA A 1 88 ? -7.491 7.835 9.666 1.00 98.00 88 ALA A O 1
ATOM 652 N N . VAL A 1 89 ? -9.087 6.638 10.713 1.00 98.19 89 VAL A N 1
ATOM 653 C CA . VAL A 1 89 ? -8.169 5.619 11.252 1.00 98.19 89 VAL A CA 1
ATOM 654 C C . VAL A 1 89 ? -7.420 4.906 10.128 1.00 98.19 89 VAL A C 1
ATOM 656 O O . VAL A 1 89 ? -6.211 4.736 10.222 1.00 98.19 89 VAL A O 1
ATOM 659 N N . THR A 1 90 ? -8.107 4.542 9.045 1.00 97.38 90 THR A N 1
ATOM 660 C CA . THR A 1 90 ? -7.506 3.825 7.909 1.00 97.38 90 THR A CA 1
ATOM 661 C C . THR A 1 90 ? -6.428 4.657 7.216 1.00 97.38 90 THR A C 1
ATOM 663 O O . THR A 1 90 ? -5.308 4.189 7.032 1.00 97.38 90 THR A O 1
ATOM 666 N N . VAL A 1 91 ? -6.729 5.913 6.878 1.00 96.56 91 VAL A N 1
ATOM 667 C CA . VAL A 1 91 ? -5.782 6.808 6.194 1.00 96.56 91 VAL A CA 1
ATOM 668 C C . VAL A 1 91 ? -4.575 7.128 7.079 1.00 96.56 91 VAL A C 1
ATOM 670 O O . VAL A 1 91 ? -3.450 7.113 6.585 1.00 96.56 91 VAL A O 1
ATOM 673 N N . HIS A 1 92 ? -4.778 7.372 8.378 1.00 96.69 92 HIS A N 1
ATOM 674 C CA . HIS A 1 92 ? -3.666 7.629 9.303 1.00 96.69 92 HIS A CA 1
ATOM 675 C C . HIS A 1 92 ? -2.855 6.362 9.590 1.00 96.69 92 HIS A C 1
ATOM 677 O O . HIS A 1 92 ? -1.632 6.423 9.682 1.00 96.69 92 HIS A O 1
ATOM 683 N N . GLY A 1 93 ? -3.517 5.207 9.667 1.00 97.31 93 GLY A N 1
ATOM 684 C CA . GLY A 1 93 ? -2.868 3.909 9.806 1.00 97.31 93 GLY A CA 1
ATOM 685 C C . GLY A 1 93 ? -1.956 3.566 8.629 1.00 97.31 93 GLY A C 1
ATOM 686 O O . GLY A 1 93 ? -0.969 2.867 8.818 1.00 97.31 93 GLY A O 1
ATOM 687 N N . PHE A 1 94 ? -2.232 4.110 7.442 1.00 96.00 94 PHE A N 1
ATOM 688 C CA . PHE A 1 94 ? -1.417 3.948 6.235 1.00 96.00 94 PHE A CA 1
ATOM 689 C C . PHE A 1 94 ? -0.362 5.041 6.012 1.00 96.00 94 PHE A C 1
ATOM 691 O O . PHE A 1 94 ? 0.321 5.022 4.988 1.00 96.00 94 PHE A O 1
ATOM 698 N N . LEU A 1 95 ? -0.151 5.960 6.961 1.00 95.62 95 LEU A N 1
ATOM 699 C CA . LEU A 1 95 ? 0.944 6.936 6.882 1.00 95.62 95 LEU A CA 1
ATOM 700 C C . LEU A 1 95 ? 2.346 6.325 6.697 1.00 95.62 95 LEU A C 1
ATOM 702 O O . LEU A 1 95 ? 3.135 6.937 5.976 1.00 95.62 95 LEU A O 1
ATOM 706 N N . PRO A 1 96 ? 2.685 5.143 7.249 1.00 95.62 96 PRO A N 1
ATOM 707 C CA . PRO A 1 96 ? 3.980 4.518 6.984 1.00 95.62 96 PRO A CA 1
ATOM 708 C C . PRO A 1 96 ? 4.249 4.288 5.490 1.00 95.62 96 PRO A C 1
ATOM 710 O O . PRO A 1 96 ? 5.386 4.433 5.045 1.00 95.62 96 PRO A O 1
ATOM 713 N N . PHE A 1 97 ? 3.214 4.041 4.677 1.00 93.25 97 PHE A N 1
ATOM 714 C CA . PHE A 1 97 ? 3.378 3.955 3.223 1.00 93.25 97 PHE A CA 1
ATOM 715 C C . PHE A 1 97 ? 3.778 5.291 2.585 1.00 93.25 97 PHE A C 1
ATOM 717 O O . PHE A 1 97 ? 4.452 5.281 1.561 1.00 93.25 97 PHE A O 1
ATOM 724 N N . ALA A 1 98 ? 3.426 6.440 3.174 1.00 93.12 98 ALA A N 1
ATOM 725 C CA . ALA A 1 98 ? 3.900 7.738 2.685 1.00 93.12 98 ALA A CA 1
ATOM 726 C C . ALA A 1 98 ? 5.407 7.875 2.907 1.00 93.12 98 ALA A C 1
ATOM 728 O O . ALA A 1 98 ? 6.121 8.335 2.020 1.00 93.12 98 ALA A O 1
ATOM 729 N N . VAL A 1 99 ? 5.891 7.430 4.070 1.00 94.62 99 VAL A N 1
ATOM 730 C CA . VAL A 1 99 ? 7.325 7.407 4.386 1.00 94.62 99 VAL A CA 1
ATOM 731 C C . VAL A 1 99 ? 8.057 6.487 3.411 1.00 94.62 99 VAL A C 1
ATOM 733 O O . VAL A 1 99 ? 9.041 6.903 2.803 1.00 94.62 99 VAL A O 1
ATOM 736 N N . ALA A 1 100 ? 7.532 5.280 3.187 1.00 92.88 100 ALA A N 1
ATOM 737 C CA . ALA A 1 100 ? 8.079 4.350 2.204 1.00 92.88 100 ALA A CA 1
ATOM 738 C C . ALA A 1 100 ? 8.091 4.951 0.790 1.00 92.88 100 ALA A C 1
ATOM 740 O O . ALA A 1 100 ? 9.095 4.849 0.097 1.00 92.88 100 ALA A O 1
ATOM 741 N N . ALA A 1 101 ? 7.027 5.642 0.375 1.00 93.06 101 ALA A N 1
ATOM 742 C CA . ALA A 1 101 ? 6.968 6.292 -0.931 1.00 93.06 101 ALA A CA 1
ATOM 743 C C . ALA A 1 101 ? 8.012 7.412 -1.082 1.00 93.06 101 ALA A C 1
ATOM 745 O O . ALA A 1 101 ? 8.618 7.534 -2.140 1.00 93.06 101 ALA A O 1
ATOM 746 N N . VAL A 1 102 ? 8.281 8.200 -0.037 1.00 94.94 102 VAL A N 1
ATOM 747 C CA . VAL A 1 102 ? 9.351 9.215 -0.068 1.00 94.94 102 VAL A CA 1
ATOM 748 C C . VAL A 1 102 ? 10.725 8.561 -0.234 1.00 94.94 102 VAL A C 1
ATOM 750 O O . VAL A 1 102 ? 11.515 9.001 -1.069 1.00 94.94 102 VAL A O 1
ATOM 753 N N . VAL A 1 103 ? 10.998 7.485 0.510 1.00 94.50 103 VAL A N 1
ATOM 754 C CA . VAL A 1 103 ? 12.249 6.719 0.371 1.00 94.50 103 VAL A CA 1
ATOM 755 C C . VAL A 1 103 ? 12.352 6.107 -1.028 1.00 94.50 103 VAL A C 1
ATOM 757 O O . VAL A 1 103 ? 13.375 6.260 -1.688 1.00 94.50 103 VAL A O 1
ATOM 760 N N . GLY A 1 104 ? 11.279 5.484 -1.515 1.00 93.38 104 GLY A N 1
ATOM 761 C CA . GLY A 1 104 ? 11.213 4.884 -2.847 1.00 93.38 104 GLY A CA 1
ATOM 762 C C . GLY A 1 104 ? 11.408 5.906 -3.963 1.00 93.38 104 GLY A C 1
ATOM 763 O O . GLY A 1 104 ? 12.119 5.628 -4.921 1.00 93.38 104 GLY A O 1
ATOM 764 N N . LEU A 1 105 ? 10.858 7.116 -3.818 1.00 94.25 105 LEU A N 1
ATOM 765 C CA . LEU A 1 105 ? 11.077 8.213 -4.760 1.00 94.25 105 LEU A CA 1
ATOM 766 C C . LEU A 1 105 ? 12.550 8.631 -4.806 1.00 94.25 105 LEU A C 1
ATOM 768 O O . LEU A 1 105 ? 13.105 8.801 -5.892 1.00 94.25 105 LEU A O 1
ATOM 772 N N . ALA A 1 106 ? 13.191 8.779 -3.643 1.00 93.88 106 ALA A N 1
ATOM 773 C CA . ALA A 1 106 ? 14.616 9.086 -3.574 1.00 93.88 106 ALA A CA 1
ATOM 774 C C . ALA A 1 106 ? 15.440 7.979 -4.251 1.00 93.88 106 ALA A C 1
ATOM 776 O O . ALA A 1 106 ? 16.251 8.267 -5.130 1.00 93.88 106 ALA A O 1
ATOM 777 N N . MET A 1 107 ? 15.171 6.713 -3.919 1.00 92.69 107 MET A N 1
ATOM 778 C CA . MET A 1 107 ? 15.859 5.565 -4.515 1.00 92.69 107 MET A CA 1
ATOM 779 C C . MET A 1 107 ? 15.667 5.499 -6.032 1.00 92.69 107 MET A C 1
ATOM 781 O O . MET A 1 107 ? 16.648 5.343 -6.757 1.00 92.69 107 MET A O 1
ATOM 785 N N . ALA A 1 108 ? 14.446 5.701 -6.530 1.00 93.06 108 ALA A N 1
ATOM 786 C CA . ALA A 1 108 ? 14.179 5.716 -7.964 1.00 93.06 108 ALA A CA 1
ATOM 787 C C . ALA A 1 108 ? 14.903 6.868 -8.682 1.00 93.06 108 ALA A C 1
ATOM 789 O O . ALA A 1 108 ? 15.397 6.706 -9.796 1.00 93.06 108 ALA A O 1
ATOM 790 N N . THR A 1 109 ? 15.019 8.028 -8.031 1.00 92.38 109 THR A N 1
ATOM 791 C CA . THR A 1 109 ? 15.685 9.207 -8.603 1.00 92.38 109 THR A CA 1
ATOM 792 C C . THR A 1 109 ? 17.192 8.992 -8.763 1.00 92.38 109 THR A C 1
ATOM 794 O O . THR A 1 109 ? 17.742 9.327 -9.816 1.00 92.38 109 THR A O 1
ATOM 797 N N . PHE A 1 110 ? 17.848 8.415 -7.749 1.00 91.81 110 PHE A N 1
ATOM 798 C CA . PHE A 1 110 ? 19.304 8.218 -7.729 1.00 91.81 110 PHE A CA 1
ATOM 799 C C . PHE A 1 110 ? 19.790 7.007 -8.529 1.00 91.81 110 PHE A C 1
ATOM 801 O O . PHE A 1 110 ? 20.979 6.920 -8.831 1.00 91.81 110 PHE A O 1
ATOM 808 N N . ARG A 1 111 ? 18.900 6.082 -8.898 1.00 90.81 111 ARG A N 1
ATOM 809 C CA . ARG A 1 111 ? 19.257 4.952 -9.759 1.00 90.81 111 ARG A CA 1
ATOM 810 C C . ARG A 1 111 ? 19.329 5.366 -11.226 1.00 90.81 111 ARG A C 1
ATOM 812 O O . ARG A 1 111 ? 18.540 6.186 -11.702 1.00 90.81 111 ARG A O 1
ATOM 819 N N . THR A 1 112 ? 20.289 4.793 -11.945 1.00 89.00 112 THR A N 1
ATOM 820 C CA . THR A 1 112 ? 20.418 4.948 -13.401 1.00 89.00 112 THR A CA 1
ATOM 821 C C . THR A 1 112 ? 19.398 4.091 -14.136 1.00 89.00 112 THR A C 1
ATOM 823 O O . THR A 1 112 ? 18.794 4.568 -15.088 1.00 89.00 112 THR A O 1
ATOM 826 N N . GLU A 1 113 ? 19.165 2.878 -13.637 1.00 90.12 113 GLU A N 1
ATOM 827 C CA . GLU A 1 113 ? 18.280 1.883 -14.236 1.00 90.12 113 GLU A CA 1
ATOM 828 C C . GLU A 1 113 ? 1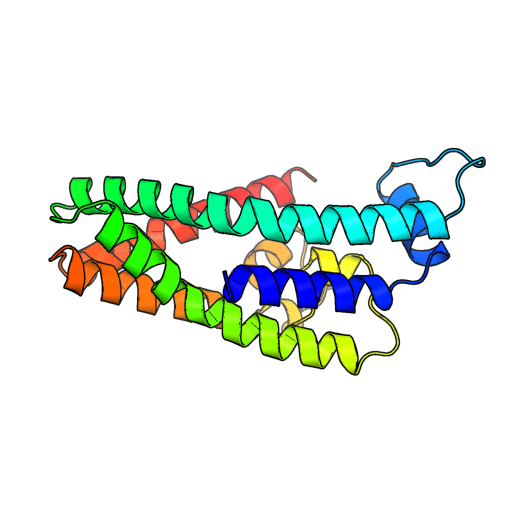7.508 1.118 -13.149 1.00 90.12 113 GLU A C 1
ATOM 830 O O . GLU A 1 113 ? 18.005 0.896 -12.030 1.00 90.12 113 GLU A O 1
ATOM 835 N N . ILE A 1 114 ? 16.270 0.759 -13.482 1.00 91.81 114 ILE A N 1
ATOM 836 C CA . ILE A 1 114 ? 15.342 -0.028 -12.662 1.00 91.81 114 ILE A CA 1
ATOM 837 C C . ILE A 1 114 ? 14.697 -1.051 -13.592 1.00 91.81 114 ILE A C 1
ATOM 839 O O . ILE A 1 114 ? 14.238 -0.664 -14.664 1.00 91.81 114 ILE A O 1
ATOM 843 N N . THR A 1 115 ? 14.639 -2.321 -13.191 1.00 89.94 115 THR A N 1
ATOM 844 C CA . THR A 1 115 ? 14.007 -3.370 -14.008 1.00 89.94 115 THR A CA 1
ATOM 845 C C . THR A 1 115 ? 12.517 -3.515 -13.702 1.00 89.94 115 THR A C 1
ATOM 847 O O . THR A 1 115 ? 12.019 -3.057 -12.667 1.00 89.94 115 THR A O 1
ATOM 850 N N . MET A 1 116 ? 11.778 -4.168 -14.603 1.00 87.62 116 MET A N 1
ATOM 851 C CA . MET A 1 116 ? 10.346 -4.386 -14.402 1.00 87.62 116 MET A CA 1
ATOM 852 C C . MET A 1 116 ? 10.082 -5.330 -13.221 1.00 87.62 116 MET A C 1
ATOM 854 O O . MET A 1 116 ? 9.174 -5.089 -12.427 1.00 87.62 116 MET A O 1
ATOM 858 N N . GLU A 1 117 ? 10.934 -6.336 -13.027 1.00 83.50 117 GLU A N 1
ATOM 859 C CA . GLU A 1 117 ? 10.860 -7.261 -11.894 1.00 83.50 117 GLU A CA 1
ATOM 860 C C . GLU A 1 117 ? 10.993 -6.529 -10.553 1.00 83.50 117 GLU A C 1
ATOM 862 O O . GLU A 1 117 ? 10.297 -6.862 -9.594 1.00 83.50 117 GLU A O 1
ATOM 867 N N . GLU A 1 118 ? 11.851 -5.506 -10.473 1.00 85.19 118 GLU A N 1
ATOM 868 C CA . GLU A 1 118 ? 12.018 -4.703 -9.257 1.00 85.19 118 GLU A CA 1
ATOM 869 C C . GLU A 1 118 ? 10.768 -3.875 -8.933 1.00 85.19 118 GLU A C 1
ATOM 871 O O . GLU A 1 118 ? 10.389 -3.753 -7.761 1.00 85.19 118 GLU A O 1
ATOM 876 N N . ILE A 1 119 ? 10.114 -3.328 -9.964 1.00 86.75 119 ILE A N 1
ATOM 877 C CA . ILE A 1 119 ? 8.861 -2.575 -9.828 1.00 86.75 119 ILE A CA 1
ATOM 878 C C . ILE A 1 119 ? 7.736 -3.509 -9.371 1.00 86.75 119 ILE A C 1
ATOM 880 O O . ILE A 1 119 ? 7.039 -3.192 -8.405 1.00 86.75 119 ILE A O 1
ATOM 884 N N . GLU A 1 120 ? 7.576 -4.669 -10.012 1.00 81.44 120 GLU A N 1
ATOM 885 C CA . GLU A 1 120 ? 6.530 -5.641 -9.669 1.00 81.44 120 GLU A CA 1
ATOM 886 C C . GLU A 1 120 ? 6.710 -6.262 -8.286 1.00 81.44 120 GLU A C 1
ATOM 888 O O . GLU A 1 120 ? 5.734 -6.485 -7.565 1.00 81.44 120 GLU A O 1
ATOM 893 N N . ALA A 1 121 ? 7.957 -6.513 -7.886 1.00 75.00 121 ALA A N 1
ATOM 894 C CA . ALA A 1 121 ? 8.269 -7.025 -6.560 1.00 75.00 121 ALA A CA 1
ATOM 895 C C . ALA A 1 121 ? 8.057 -5.979 -5.452 1.00 75.00 121 ALA A C 1
ATOM 897 O O . ALA A 1 121 ? 8.092 -6.331 -4.272 1.00 75.00 121 ALA A O 1
ATOM 898 N N . GLY A 1 122 ? 7.866 -4.699 -5.801 1.00 76.62 122 GLY A N 1
ATOM 899 C CA . GLY A 1 122 ? 7.872 -3.601 -4.834 1.00 76.62 122 GLY A CA 1
ATOM 900 C C . GLY A 1 122 ? 9.227 -3.447 -4.134 1.00 76.62 122 GLY A C 1
ATOM 901 O O . GLY A 1 122 ? 9.294 -2.911 -3.029 1.00 76.62 122 GLY A O 1
ATOM 902 N N . ALA A 1 123 ? 10.308 -3.918 -4.765 1.00 73.00 123 ALA A N 1
ATOM 903 C CA . ALA A 1 123 ? 11.639 -4.037 -4.170 1.00 73.00 123 ALA A CA 1
ATOM 904 C C . ALA A 1 123 ? 12.431 -2.717 -4.169 1.00 73.00 123 ALA A C 1
ATOM 906 O O . ALA A 1 123 ? 13.584 -2.678 -3.743 1.00 73.00 123 ALA A O 1
ATOM 907 N N . LEU A 1 124 ? 11.812 -1.617 -4.611 1.00 82.50 124 LEU A N 1
ATOM 908 C CA . LEU A 1 124 ? 12.431 -0.291 -4.609 1.00 82.50 124 LEU A CA 1
ATOM 909 C C . LEU A 1 124 ? 12.793 0.187 -3.208 1.00 82.50 124 LEU A C 1
ATOM 911 O O . LEU A 1 124 ? 13.758 0.925 -3.070 1.00 82.50 124 LEU A O 1
ATOM 915 N N . VAL A 1 125 ? 12.034 -0.217 -2.186 1.00 85.56 125 VAL A N 1
ATOM 916 C CA . VAL A 1 125 ? 12.353 0.076 -0.788 1.00 85.56 125 VAL A CA 1
ATOM 917 C C . VAL A 1 125 ? 12.701 -1.234 -0.091 1.00 85.56 125 VAL A C 1
ATOM 919 O O . VAL A 1 125 ? 11.799 -2.036 0.168 1.00 85.56 125 VAL A O 1
ATOM 922 N N . PRO A 1 126 ? 13.981 -1.452 0.255 1.00 80.06 126 PRO A N 1
ATOM 923 C CA . PRO A 1 126 ? 14.465 -2.716 0.780 1.00 80.06 126 PRO A CA 1
ATOM 924 C C . PRO A 1 126 ? 14.046 -2.933 2.248 1.00 80.06 126 PRO A C 1
ATOM 926 O O . PRO A 1 126 ? 14.867 -2.898 3.159 1.00 80.06 126 PRO A O 1
ATOM 929 N N . SER A 1 127 ? 12.751 -3.124 2.499 1.00 82.38 127 SER A N 1
ATOM 930 C CA . SER A 1 127 ? 12.156 -3.165 3.847 1.00 82.38 127 SER A CA 1
ATOM 931 C C . SER A 1 127 ? 11.594 -4.530 4.250 1.00 82.38 127 SER A C 1
ATOM 933 O O . SER A 1 127 ? 11.039 -4.663 5.342 1.00 82.38 127 SER A O 1
ATOM 935 N N . HIS A 1 128 ? 11.752 -5.539 3.390 1.00 83.75 128 HIS A N 1
ATOM 936 C CA . HIS A 1 128 ? 11.210 -6.882 3.569 1.00 83.75 128 HIS A CA 1
ATOM 937 C C . HIS A 1 128 ? 12.309 -7.940 3.720 1.00 83.75 128 HIS A C 1
ATOM 939 O O . HIS A 1 128 ? 13.422 -7.798 3.212 1.00 83.75 128 HIS A O 1
ATOM 945 N N . LEU A 1 129 ? 11.979 -9.058 4.366 1.00 81.06 129 LEU A N 1
ATOM 946 C CA . LEU A 1 129 ? 12.948 -10.126 4.647 1.00 81.06 129 LEU A CA 1
ATOM 947 C C . LEU A 1 129 ? 13.459 -10.843 3.388 1.00 81.06 129 LEU A C 1
ATOM 949 O O . LEU A 1 129 ? 14.553 -11.402 3.408 1.00 81.06 129 LEU A O 1
ATOM 953 N N . GLY A 1 130 ? 12.711 -10.798 2.278 1.00 75.56 130 GLY A N 1
ATOM 954 C CA . GLY A 1 130 ? 13.092 -11.452 1.011 1.00 75.56 130 GLY A CA 1
ATOM 955 C C . GLY A 1 130 ? 14.453 -11.033 0.440 1.00 75.56 130 GLY A C 1
ATOM 956 O O . GLY A 1 130 ? 15.062 -11.784 -0.316 1.00 75.56 130 GLY A O 1
ATOM 957 N N . ILE A 1 131 ? 14.973 -9.879 0.851 1.00 77.75 131 ILE A N 1
ATOM 958 C CA . ILE A 1 131 ? 16.259 -9.329 0.394 1.00 77.75 131 ILE A CA 1
ATOM 959 C C . ILE A 1 131 ? 17.431 -10.190 0.851 1.00 77.75 131 ILE A C 1
ATOM 961 O O . ILE A 1 131 ? 18.443 -10.274 0.166 1.00 77.75 131 ILE A O 1
ATOM 965 N N . LEU A 1 132 ? 17.282 -10.866 1.991 1.00 79.94 132 LEU A N 1
ATOM 966 C CA . LEU A 1 132 ? 18.336 -11.700 2.560 1.00 79.94 132 LEU A CA 1
ATOM 967 C C . LEU A 1 132 ? 18.553 -13.003 1.779 1.00 79.94 132 LEU A C 1
ATOM 969 O O . LEU A 1 132 ? 19.585 -13.640 1.955 1.00 79.94 132 LEU A O 1
ATOM 973 N N . PHE A 1 133 ? 17.593 -13.409 0.942 1.00 73.50 133 PHE A N 1
ATOM 974 C CA . PHE A 1 133 ? 17.590 -14.736 0.323 1.00 73.50 133 PHE A CA 1
ATOM 975 C C . PHE A 1 133 ? 17.642 -14.718 -1.212 1.00 73.50 133 PHE A C 1
ATOM 977 O O . PHE A 1 133 ? 17.983 -15.736 -1.818 1.00 73.50 133 PHE A O 1
ATOM 984 N N . GLY A 1 134 ? 17.334 -13.580 -1.846 1.00 65.56 134 GLY A N 1
ATOM 985 C CA . GLY A 1 134 ? 17.267 -13.456 -3.304 1.00 65.56 134 GLY A CA 1
ATOM 986 C C . GLY A 1 134 ? 16.224 -14.383 -3.952 1.00 65.56 134 GLY A C 1
ATOM 987 O O . GLY A 1 134 ? 15.547 -15.169 -3.291 1.00 65.56 134 GLY A O 1
ATOM 988 N N . SER A 1 135 ? 16.086 -14.305 -5.276 1.00 62.38 135 SER A N 1
ATOM 989 C CA . SER A 1 135 ? 15.182 -15.178 -6.047 1.00 62.38 135 SER A CA 1
ATOM 990 C C . SER A 1 135 ? 15.732 -16.595 -6.252 1.00 62.38 135 SER A C 1
ATOM 992 O O . SER A 1 135 ? 14.966 -17.518 -6.512 1.00 62.38 135 SER A O 1
ATOM 994 N N . ALA A 1 136 ? 17.048 -16.787 -6.115 1.00 64.38 136 ALA A N 1
ATOM 995 C CA . ALA A 1 136 ? 17.715 -18.066 -6.360 1.00 64.38 136 ALA A CA 1
ATOM 996 C C . ALA A 1 136 ? 17.665 -19.037 -5.164 1.00 64.38 136 ALA A C 1
ATOM 998 O O . ALA A 1 136 ? 17.837 -20.240 -5.349 1.00 64.38 136 ALA A O 1
ATOM 999 N N . GLY A 1 137 ? 17.440 -18.536 -3.942 1.00 66.00 137 GLY A N 1
ATOM 1000 C CA . GLY A 1 137 ? 17.486 -19.344 -2.716 1.00 66.00 137 GLY A CA 1
ATOM 1001 C C . GLY A 1 137 ? 16.131 -19.851 -2.217 1.00 66.00 137 GLY A C 1
ATOM 1002 O O . GLY A 1 137 ? 16.090 -20.709 -1.336 1.00 66.00 137 GLY A O 1
ATOM 1003 N N . VAL A 1 138 ? 15.016 -19.323 -2.738 1.00 76.69 138 VAL A N 1
ATOM 1004 C CA . VAL A 1 138 ? 13.671 -19.573 -2.198 1.00 76.69 138 VAL A CA 1
ATOM 1005 C C . VAL A 1 138 ? 12.660 -19.691 -3.336 1.00 76.69 138 VAL A C 1
ATOM 1007 O O . VAL A 1 138 ? 12.572 -18.812 -4.187 1.00 76.69 138 VAL A O 1
ATOM 1010 N N . GLY A 1 139 ? 11.857 -20.762 -3.347 1.00 81.25 139 GLY A N 1
ATOM 1011 C CA . GLY A 1 139 ? 10.777 -20.922 -4.329 1.00 81.25 139 GLY A CA 1
ATOM 1012 C C . GLY A 1 139 ? 9.739 -19.789 -4.259 1.00 81.25 139 GLY A C 1
ATOM 1013 O O . GLY A 1 139 ? 9.612 -19.122 -3.230 1.00 81.25 139 GLY A O 1
ATOM 1014 N N . LYS A 1 140 ? 8.948 -19.600 -5.328 1.00 80.81 140 LYS A N 1
ATOM 1015 C CA . LYS A 1 140 ? 7.950 -18.512 -5.483 1.00 80.81 140 LYS A CA 1
ATOM 1016 C C . LYS A 1 140 ? 7.083 -18.276 -4.236 1.00 80.81 140 LYS A C 1
ATOM 1018 O O . LYS A 1 140 ? 6.876 -17.137 -3.826 1.00 80.81 140 LYS A O 1
ATOM 1023 N N . VAL A 1 141 ? 6.631 -19.356 -3.596 1.00 83.44 141 VAL A N 1
ATOM 1024 C CA . VAL A 1 141 ? 5.841 -19.323 -2.353 1.00 83.44 141 VAL A CA 1
ATOM 1025 C C . VAL A 1 141 ? 6.618 -18.707 -1.187 1.00 83.44 141 VAL A C 1
ATOM 1027 O O . VAL A 1 141 ? 6.106 -17.829 -0.493 1.00 83.44 141 VAL A O 1
ATOM 1030 N N . GLY A 1 142 ? 7.859 -19.143 -0.965 1.00 83.50 142 GLY A N 1
ATOM 1031 C CA . GLY A 1 142 ? 8.673 -18.616 0.126 1.00 83.50 142 GLY A CA 1
ATOM 1032 C C . GLY A 1 142 ? 9.096 -17.169 -0.131 1.00 83.50 142 GLY A C 1
ATOM 1033 O O . GLY A 1 142 ? 9.067 -16.362 0.795 1.00 83.50 142 GLY A O 1
ATOM 1034 N N . LEU A 1 143 ? 9.367 -16.795 -1.386 1.00 82.12 143 LEU A N 1
ATOM 1035 C CA . LEU A 1 143 ? 9.612 -15.397 -1.746 1.00 82.12 143 LEU A CA 1
ATOM 1036 C C . LEU A 1 143 ? 8.366 -14.526 -1.502 1.00 82.12 143 LEU A C 1
ATOM 1038 O O . LEU A 1 143 ? 8.475 -13.432 -0.947 1.00 82.12 143 LEU A O 1
ATOM 1042 N N . ALA A 1 144 ? 7.167 -15.018 -1.833 1.00 82.31 144 ALA A N 1
ATOM 1043 C CA . ALA A 1 144 ? 5.916 -14.317 -1.546 1.00 82.31 144 ALA A CA 1
ATOM 1044 C C . ALA A 1 144 ? 5.707 -14.094 -0.038 1.00 82.31 144 ALA A C 1
ATOM 1046 O O . ALA A 1 144 ? 5.300 -13.002 0.360 1.00 82.31 144 ALA A O 1
ATOM 1047 N N . LEU A 1 145 ? 6.032 -15.076 0.809 1.00 84.44 145 LEU A N 1
ATOM 1048 C CA . LEU A 1 145 ? 5.981 -14.930 2.269 1.00 84.44 145 LEU A CA 1
ATOM 1049 C C . LEU A 1 145 ? 7.008 -13.913 2.782 1.00 84.44 145 LEU A C 1
ATOM 1051 O O . LEU A 1 145 ? 6.652 -12.980 3.502 1.00 84.44 145 LEU A O 1
ATOM 1055 N N . LEU A 1 146 ? 8.269 -14.053 2.370 1.00 84.44 146 LEU A N 1
ATOM 1056 C CA . LEU A 1 146 ? 9.372 -13.206 2.829 1.00 84.44 146 LEU A CA 1
ATOM 1057 C C . LEU A 1 146 ? 9.244 -11.745 2.378 1.00 84.44 146 LEU A C 1
ATOM 1059 O O . LEU A 1 146 ? 9.761 -10.851 3.043 1.00 84.44 146 LEU A O 1
ATOM 1063 N N . THR A 1 147 ? 8.562 -11.491 1.261 1.00 83.25 147 THR A N 1
ATOM 1064 C CA . THR A 1 147 ? 8.242 -10.132 0.784 1.00 83.25 147 THR A CA 1
ATOM 1065 C C . THR A 1 147 ? 6.978 -9.555 1.421 1.00 83.25 147 THR A C 1
ATOM 1067 O O . THR A 1 147 ? 6.670 -8.390 1.204 1.00 83.25 147 THR A O 1
ATOM 1070 N N . SER A 1 148 ? 6.208 -10.351 2.170 1.00 81.06 148 SER A N 1
ATOM 1071 C CA . SER A 1 148 ? 4.970 -9.893 2.821 1.00 81.06 148 SER A CA 1
ATOM 1072 C C . SER A 1 148 ? 5.170 -9.427 4.258 1.00 81.06 148 SER A C 1
ATOM 1074 O O . SER A 1 148 ? 4.318 -8.723 4.796 1.00 81.06 148 SER A O 1
ATOM 1076 N N . VAL A 1 149 ? 6.272 -9.841 4.883 1.00 84.19 149 VAL A N 1
ATOM 1077 C CA . VAL A 1 149 ? 6.678 -9.363 6.202 1.00 84.19 149 VAL A CA 1
ATOM 1078 C C . VAL A 1 149 ? 7.731 -8.287 6.001 1.00 84.19 149 VAL A C 1
ATOM 1080 O O . VAL A 1 149 ? 8.903 -8.571 5.741 1.00 84.19 149 VAL A O 1
ATOM 1083 N N . ASP A 1 150 ? 7.283 -7.045 6.103 1.00 88.12 150 ASP A N 1
ATOM 1084 C CA . ASP A 1 150 ? 8.110 -5.858 5.952 1.00 88.12 150 ASP A CA 1
ATOM 1085 C C . ASP A 1 150 ? 7.864 -4.878 7.108 1.00 88.12 150 ASP A C 1
ATOM 1087 O O . ASP A 1 150 ? 6.831 -4.909 7.785 1.00 88.12 150 ASP A O 1
ATOM 1091 N N . LEU A 1 151 ? 8.839 -4.008 7.362 1.00 90.75 151 LEU A N 1
ATOM 1092 C CA . LEU A 1 151 ? 8.764 -3.054 8.469 1.00 90.75 151 LEU A CA 1
ATOM 1093 C C . LEU A 1 151 ? 7.573 -2.086 8.330 1.00 90.75 151 LEU A C 1
ATOM 1095 O O . LEU A 1 151 ? 6.971 -1.696 9.334 1.00 90.75 151 LEU A O 1
ATOM 1099 N N . VAL A 1 152 ? 7.218 -1.704 7.101 1.00 93.00 152 VAL A N 1
ATOM 1100 C CA . VAL A 1 152 ? 6.142 -0.747 6.815 1.00 93.00 152 VAL A CA 1
ATOM 1101 C C . VAL A 1 152 ? 4.784 -1.375 7.117 1.00 93.00 152 VAL A C 1
ATOM 1103 O O . VAL A 1 152 ? 3.958 -0.736 7.771 1.00 93.00 152 VAL A O 1
ATOM 1106 N N . SER A 1 153 ? 4.550 -2.631 6.725 1.00 91.88 153 SER A N 1
ATOM 1107 C CA . SER A 1 153 ? 3.294 -3.323 7.035 1.00 91.88 153 SER A CA 1
ATOM 1108 C C . SER A 1 153 ? 3.110 -3.556 8.532 1.00 91.88 153 SER A C 1
ATOM 1110 O O . SER A 1 153 ? 2.021 -3.287 9.046 1.00 91.88 153 SER A O 1
ATOM 1112 N N . VAL A 1 154 ? 4.157 -3.952 9.264 1.00 93.81 154 VAL A N 1
ATOM 1113 C CA . VAL A 1 154 ? 4.099 -4.084 10.734 1.00 93.81 154 VAL A CA 1
ATOM 1114 C C . VAL A 1 154 ? 3.746 -2.748 11.392 1.00 93.81 154 VAL A C 1
ATOM 1116 O O . VAL A 1 154 ? 2.903 -2.698 12.294 1.00 93.81 154 VAL A O 1
ATOM 1119 N N . TRP A 1 155 ? 4.329 -1.648 10.910 1.00 96.38 155 TRP A N 1
ATOM 1120 C CA . TRP A 1 155 ? 4.011 -0.309 11.400 1.00 96.38 155 TRP A CA 1
ATOM 1121 C C . TRP A 1 155 ? 2.553 0.077 11.105 1.00 96.38 155 TRP A C 1
ATOM 1123 O O . TRP A 1 155 ? 1.845 0.538 12.005 1.00 96.38 155 TRP A O 1
ATOM 1133 N N . CYS A 1 156 ? 2.062 -0.187 9.890 1.00 96.25 156 CYS A N 1
ATOM 1134 C CA . CYS A 1 156 ? 0.662 0.035 9.525 1.00 96.25 156 CYS A CA 1
ATOM 1135 C C . CYS A 1 156 ? -0.299 -0.755 10.426 1.00 96.25 156 CYS A C 1
ATOM 1137 O O . CYS A 1 156 ? -1.280 -0.195 10.918 1.00 96.25 156 CYS A O 1
ATOM 1139 N N . ILE A 1 157 ? -0.009 -2.034 10.693 1.00 96.62 157 ILE A N 1
ATOM 1140 C CA . ILE A 1 157 ? -0.816 -2.887 11.582 1.00 96.62 157 ILE A CA 1
ATOM 1141 C C . ILE A 1 157 ? -0.891 -2.280 12.982 1.00 96.62 157 ILE A C 1
ATOM 1143 O O . ILE A 1 157 ? -1.982 -2.169 13.544 1.00 96.62 157 ILE A O 1
ATOM 1147 N N . ALA A 1 158 ? 0.247 -1.850 13.532 1.00 97.81 158 ALA A N 1
ATOM 1148 C CA . ALA A 1 158 ? 0.296 -1.240 14.855 1.00 97.81 158 ALA A CA 1
ATOM 1149 C C . ALA A 1 158 ? -0.550 0.043 14.922 1.00 97.81 158 ALA A C 1
ATOM 1151 O O . ALA A 1 158 ? -1.364 0.191 15.835 1.00 97.81 158 ALA A O 1
ATOM 1152 N N . LEU A 1 159 ? -0.415 0.947 13.944 1.00 98.19 159 LEU A N 1
ATOM 1153 C CA . LEU A 1 159 ? -1.180 2.198 13.917 1.00 98.19 159 LEU A CA 1
ATOM 1154 C C . LEU A 1 159 ? -2.680 1.965 13.715 1.00 98.19 159 LEU A C 1
ATOM 1156 O O . LEU A 1 159 ? -3.489 2.590 14.402 1.00 98.19 159 LEU A O 1
ATOM 1160 N N . LEU A 1 160 ? -3.061 1.050 12.820 1.00 98.19 160 LEU A N 1
ATOM 1161 C CA . LEU A 1 160 ? -4.461 0.677 12.614 1.00 98.19 160 LEU A CA 1
ATOM 1162 C C . LEU A 1 160 ? -5.061 0.089 13.892 1.00 98.19 160 LEU A C 1
ATOM 1164 O O . LEU A 1 160 ? -6.125 0.529 14.323 1.00 98.19 160 LEU A O 1
ATOM 1168 N N . ALA A 1 161 ? -4.374 -0.862 14.530 1.00 98.19 161 ALA A N 1
ATOM 1169 C CA . ALA A 1 161 ? -4.861 -1.501 15.747 1.00 98.19 161 ALA A CA 1
ATOM 1170 C C . ALA A 1 161 ? -5.013 -0.492 16.897 1.00 98.19 161 ALA A C 1
ATOM 1172 O O . ALA A 1 161 ? -6.037 -0.489 17.580 1.00 98.19 161 ALA A O 1
ATOM 1173 N N . LEU A 1 162 ? -4.046 0.411 17.082 1.00 98.38 162 LEU A N 1
ATOM 1174 C CA . LEU A 1 162 ? -4.136 1.485 18.077 1.00 98.38 162 LEU A CA 1
ATOM 1175 C C . LEU A 1 162 ? -5.269 2.471 17.762 1.00 98.38 162 LEU A C 1
ATOM 1177 O O . LEU A 1 162 ? -6.015 2.864 18.664 1.00 98.38 162 LEU A O 1
ATOM 1181 N N . GLY A 1 163 ? -5.434 2.835 16.490 1.00 98.06 163 GLY A N 1
ATOM 1182 C CA . GLY A 1 163 ? -6.504 3.714 16.034 1.00 98.06 163 GLY A CA 1
ATOM 1183 C C . GLY A 1 163 ? -7.887 3.111 16.274 1.00 98.06 163 GLY A C 1
ATOM 1184 O O . GLY A 1 163 ? -8.740 3.775 16.857 1.00 98.06 163 GLY A O 1
ATOM 1185 N N . TYR A 1 164 ? -8.103 1.841 15.922 1.00 98.06 164 TYR A N 1
ATOM 1186 C CA . TYR A 1 164 ? -9.377 1.160 16.175 1.00 98.06 164 TYR A CA 1
ATOM 1187 C C . TYR A 1 164 ? -9.616 0.890 17.663 1.00 98.06 164 TYR A C 1
ATOM 1189 O O . TYR A 1 164 ? -10.740 1.075 18.124 1.00 98.06 164 TYR A O 1
ATOM 1197 N N . ALA A 1 165 ? -8.590 0.541 18.444 1.00 98.25 165 ALA A N 1
ATOM 1198 C CA . ALA A 1 165 ? -8.733 0.413 19.896 1.00 98.25 165 ALA A CA 1
ATOM 1199 C C . ALA A 1 165 ? -9.219 1.727 20.533 1.00 98.25 165 ALA A C 1
ATOM 1201 O O . ALA A 1 165 ? -10.105 1.725 21.382 1.00 98.25 165 ALA A O 1
ATOM 1202 N N . THR A 1 166 ? -8.683 2.859 20.073 1.00 98.06 166 THR A N 1
ATOM 1203 C CA . THR A 1 166 ? -9.005 4.180 20.628 1.00 98.06 166 THR A CA 1
ATOM 1204 C C . THR A 1 166 ? -10.344 4.713 20.118 1.00 98.06 166 THR A C 1
ATOM 1206 O O . THR A 1 166 ? -11.189 5.136 20.899 1.00 98.06 166 THR A O 1
ATOM 1209 N N . VAL A 1 167 ? -10.552 4.704 18.800 1.00 98.06 167 VAL A N 1
ATOM 1210 C CA . VAL A 1 167 ? -11.681 5.392 18.154 1.00 98.06 167 VAL A CA 1
ATOM 1211 C C . VAL A 1 167 ? -12.950 4.542 18.139 1.00 98.06 167 VAL A C 1
ATOM 1213 O O . VAL A 1 167 ? -14.043 5.096 18.234 1.00 98.06 167 VAL A O 1
ATOM 1216 N N . ALA A 1 168 ? -12.823 3.215 18.022 1.00 97.06 168 ALA A N 1
ATOM 1217 C CA . ALA A 1 168 ? -13.965 2.300 18.071 1.00 97.06 168 ALA A CA 1
ATOM 1218 C C . ALA A 1 168 ? -14.267 1.793 19.489 1.00 97.06 168 ALA A C 1
ATOM 1220 O O . ALA A 1 168 ? -15.268 1.104 19.670 1.00 97.06 168 ALA A O 1
ATOM 1221 N N . GLY A 1 169 ? -13.417 2.095 20.479 1.00 96.31 169 GLY A N 1
ATOM 1222 C CA . GLY A 1 169 ? -13.572 1.605 21.853 1.00 96.31 169 GLY A CA 1
ATOM 1223 C C . GLY A 1 169 ? -13.318 0.103 22.011 1.00 96.31 169 GLY A C 1
ATOM 1224 O O . GLY A 1 169 ? -13.780 -0.506 22.973 1.00 96.31 169 GLY A O 1
ATOM 1225 N N . LEU A 1 170 ? -12.606 -0.519 21.066 1.00 97.06 170 LEU A N 1
ATOM 1226 C CA . LEU A 1 170 ? -12.237 -1.929 21.158 1.00 97.06 170 LEU A CA 1
ATOM 1227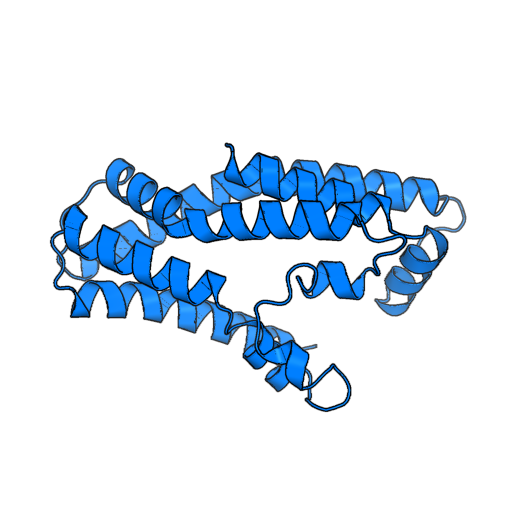 C C . LEU A 1 170 ? -11.127 -2.135 22.193 1.00 97.06 170 LEU A C 1
ATOM 1229 O O . LEU A 1 170 ? -10.218 -1.316 22.336 1.00 97.06 170 LEU A O 1
ATOM 1233 N N . SER A 1 171 ? -11.121 -3.294 22.856 1.00 97.69 171 SER A N 1
ATOM 1234 C CA . SER A 1 171 ? -9.934 -3.703 23.610 1.00 97.69 171 SER A CA 1
ATOM 1235 C C . SER A 1 171 ? -8.734 -3.809 22.663 1.00 97.69 171 SER A C 1
ATOM 1237 O O . SER A 1 171 ? -8.881 -4.221 21.509 1.00 97.69 171 SER A O 1
ATOM 1239 N N . LYS A 1 172 ? -7.525 -3.488 23.148 1.00 97.06 172 LYS A N 1
ATOM 1240 C CA . LYS A 1 172 ? -6.296 -3.589 22.336 1.00 97.06 172 LYS A CA 1
ATOM 1241 C C . LYS A 1 172 ? -6.187 -4.967 21.677 1.00 97.06 172 LYS A C 1
ATOM 1243 O O . LYS A 1 172 ? -5.965 -5.054 20.478 1.00 97.06 172 LYS A O 1
ATOM 1248 N N . ARG A 1 173 ? -6.440 -6.040 22.436 1.00 96.94 173 ARG A N 1
ATOM 1249 C CA . ARG A 1 173 ? -6.423 -7.417 21.922 1.00 96.94 173 ARG A CA 1
ATOM 1250 C C . ARG A 1 173 ? -7.401 -7.621 20.762 1.00 96.94 173 ARG A C 1
ATOM 1252 O O . ARG A 1 173 ? -7.012 -8.215 19.764 1.00 96.94 173 ARG A O 1
ATOM 1259 N N . SER A 1 174 ? -8.635 -7.131 20.886 1.00 97.06 174 SER A N 1
ATOM 1260 C CA . SER A 1 174 ? -9.649 -7.246 19.830 1.00 97.06 174 SER A CA 1
ATOM 1261 C C . SER A 1 174 ? -9.250 -6.460 18.579 1.00 97.06 174 SER A C 1
ATOM 1263 O O . SER A 1 174 ? -9.258 -7.007 17.479 1.00 97.06 174 SER A O 1
ATOM 1265 N N . ALA A 1 175 ? -8.795 -5.214 18.743 1.00 97.69 175 ALA A N 1
ATOM 1266 C CA . ALA A 1 175 ? -8.354 -4.388 17.623 1.00 97.69 175 ALA A CA 1
ATOM 1267 C C . ALA A 1 175 ? -7.160 -5.010 16.877 1.00 97.69 175 ALA A C 1
ATOM 1269 O O . ALA A 1 175 ? -7.178 -5.091 15.650 1.00 97.69 175 ALA A O 1
ATOM 1270 N N . PHE A 1 176 ? -6.159 -5.513 17.607 1.00 97.81 176 PHE A N 1
ATOM 1271 C CA . PHE A 1 176 ? -5.034 -6.235 17.008 1.00 97.81 176 PHE A CA 1
ATOM 1272 C C . PHE A 1 176 ? -5.486 -7.511 16.296 1.00 97.81 176 PHE A C 1
ATOM 1274 O O . PHE A 1 176 ? -5.033 -7.759 15.184 1.00 97.81 176 PHE A O 1
ATOM 1281 N N . ALA A 1 177 ? -6.395 -8.293 16.885 1.00 96.19 177 ALA A N 1
ATOM 1282 C CA . ALA A 1 177 ? -6.910 -9.506 16.254 1.00 96.19 177 ALA A CA 1
ATOM 1283 C C . ALA A 1 177 ? -7.638 -9.198 14.937 1.00 96.19 177 ALA A C 1
ATOM 1285 O O . ALA A 1 177 ? -7.362 -9.845 13.928 1.00 96.19 177 ALA A O 1
ATOM 1286 N N . VAL A 1 178 ? -8.509 -8.184 14.918 1.00 95.31 178 VAL A N 1
ATOM 1287 C CA . VAL A 1 178 ? -9.215 -7.749 13.703 1.00 95.31 178 VAL A CA 1
ATOM 1288 C C . VAL A 1 178 ? -8.220 -7.330 12.622 1.00 95.31 178 VAL A C 1
ATOM 1290 O O . VAL A 1 178 ? -8.270 -7.854 11.508 1.00 95.31 178 VAL A O 1
ATOM 1293 N N . VAL A 1 179 ? -7.288 -6.430 12.955 1.00 96.62 179 VAL A N 1
ATOM 1294 C CA . VAL A 1 179 ? -6.330 -5.889 11.981 1.00 96.62 179 VAL A CA 1
ATOM 1295 C C . VAL A 1 179 ? -5.391 -6.975 11.453 1.00 96.62 179 VAL A C 1
ATOM 1297 O O . VAL A 1 179 ? -5.214 -7.108 10.241 1.00 96.62 179 VAL A O 1
ATOM 1300 N N . ALA A 1 180 ? -4.830 -7.795 12.341 1.00 95.19 180 ALA A N 1
ATOM 1301 C CA . ALA A 1 180 ? -3.931 -8.877 11.957 1.00 95.19 180 ALA A CA 1
ATOM 1302 C C . ALA A 1 180 ? -4.633 -9.947 11.107 1.00 95.19 180 ALA A C 1
ATOM 1304 O O . ALA A 1 180 ? -4.012 -10.487 10.197 1.00 95.19 180 ALA A O 1
ATOM 1305 N N . SER A 1 181 ? -5.920 -10.228 11.347 1.00 93.81 181 SER A N 1
ATOM 1306 C CA . SER A 1 181 ? -6.663 -11.252 10.594 1.00 93.81 181 SER A CA 1
ATOM 1307 C C . SER A 1 181 ? -6.842 -10.883 9.123 1.00 93.81 181 SER A C 1
ATOM 1309 O O . SER A 1 181 ? -6.629 -11.715 8.246 1.00 93.81 181 SER A O 1
ATOM 1311 N N . VAL A 1 182 ? -7.192 -9.631 8.827 1.00 92.94 182 VAL A N 1
ATOM 1312 C CA . VAL A 1 182 ? -7.332 -9.175 7.433 1.00 92.94 182 VAL A CA 1
ATOM 1313 C C . VAL A 1 182 ? -5.974 -9.090 6.744 1.00 92.94 182 VAL A C 1
ATOM 1315 O O . VAL A 1 182 ? -5.866 -9.458 5.577 1.00 92.94 182 VAL A O 1
ATOM 1318 N N . TRP A 1 183 ? -4.927 -8.657 7.451 1.00 93.38 183 TRP A N 1
ATOM 1319 C CA . TRP A 1 183 ? -3.571 -8.688 6.901 1.00 93.38 183 TRP A CA 1
ATOM 1320 C C . TRP A 1 183 ? -3.126 -10.123 6.581 1.00 93.38 183 TRP A C 1
ATOM 1322 O O . TRP A 1 183 ? -2.673 -10.387 5.468 1.00 93.38 183 TRP A O 1
ATOM 1332 N N . ALA A 1 184 ? -3.340 -11.067 7.502 1.00 92.69 184 ALA A N 1
ATOM 1333 C CA . ALA A 1 184 ? -3.027 -12.480 7.299 1.00 92.69 184 ALA A CA 1
ATOM 1334 C C . ALA A 1 184 ? -3.816 -13.084 6.126 1.00 92.69 184 ALA A C 1
ATOM 1336 O O . ALA A 1 184 ? -3.256 -13.844 5.338 1.00 92.69 184 ALA A O 1
ATOM 1337 N N . LEU A 1 185 ? -5.087 -12.702 5.958 1.00 93.12 185 LEU A N 1
ATOM 1338 C CA . LEU A 1 185 ? -5.885 -13.083 4.793 1.00 93.12 185 LEU A CA 1
ATOM 1339 C C . LEU A 1 185 ? -5.283 -12.538 3.489 1.00 93.12 185 LEU A C 1
ATOM 1341 O O . LEU A 1 185 ? -5.206 -13.265 2.501 1.00 93.12 185 LEU A O 1
ATOM 1345 N N . GLY A 1 186 ? -4.809 -11.289 3.488 1.00 89.25 186 GLY A N 1
ATOM 1346 C CA . GLY A 1 186 ? -4.106 -10.701 2.346 1.00 89.25 186 GLY A CA 1
ATOM 1347 C C . GLY A 1 186 ? -2.842 -11.478 1.968 1.00 89.25 186 GLY A C 1
ATOM 1348 O O . GLY A 1 186 ? -2.627 -11.772 0.791 1.00 89.25 186 GLY A O 1
ATOM 1349 N N . ILE A 1 187 ? -2.046 -11.885 2.962 1.00 90.44 187 ILE A N 1
ATOM 1350 C CA . ILE A 1 187 ? -0.877 -12.749 2.743 1.00 90.44 187 ILE A CA 1
ATOM 1351 C C . ILE A 1 187 ? -1.294 -14.092 2.165 1.00 90.44 187 ILE A C 1
ATOM 1353 O O . ILE A 1 187 ? -0.699 -14.539 1.187 1.00 90.44 187 ILE A O 1
ATOM 1357 N N . LEU A 1 188 ? -2.319 -14.727 2.735 1.00 91.88 188 LEU A N 1
ATOM 1358 C CA . LEU A 1 188 ? -2.797 -16.021 2.266 1.00 91.88 188 LEU A CA 1
ATOM 1359 C C . LEU A 1 188 ? -3.207 -15.957 0.791 1.00 91.88 188 LEU A C 1
ATOM 1361 O O . LEU A 1 188 ? -2.787 -16.805 0.008 1.00 91.88 188 LEU A O 1
ATOM 1365 N N . ILE A 1 189 ? -3.954 -14.924 0.394 1.00 90.88 189 ILE A N 1
ATOM 1366 C CA . ILE A 1 189 ? -4.342 -14.711 -1.006 1.00 90.88 189 ILE A CA 1
ATOM 1367 C C . ILE A 1 189 ? -3.101 -14.556 -1.894 1.00 90.88 189 ILE A C 1
ATOM 1369 O O . ILE A 1 189 ? -2.994 -15.235 -2.915 1.00 90.88 189 ILE A O 1
ATOM 1373 N N . LYS A 1 190 ? -2.133 -13.720 -1.496 1.00 85.94 190 LYS A N 1
ATOM 1374 C CA . LYS A 1 190 ? -0.882 -13.520 -2.248 1.00 85.94 190 LYS A CA 1
ATOM 1375 C C . LYS A 1 190 ? -0.102 -14.829 -2.417 1.00 85.94 190 LYS A C 1
ATOM 1377 O O . LYS A 1 190 ? 0.387 -15.113 -3.507 1.00 85.94 190 LYS A O 1
ATOM 1382 N N . VAL A 1 191 ? -0.012 -15.634 -1.361 1.00 88.06 191 VAL A N 1
ATOM 1383 C CA . VAL A 1 191 ? 0.684 -16.928 -1.365 1.00 88.06 191 VAL A CA 1
ATOM 1384 C C . VAL A 1 191 ? -0.016 -17.942 -2.266 1.00 88.06 191 VAL A C 1
ATOM 1386 O O . VAL A 1 191 ? 0.653 -18.608 -3.053 1.00 88.06 191 VAL A O 1
ATOM 1389 N N . VAL A 1 192 ? -1.347 -18.033 -2.201 1.00 89.81 192 VAL A N 1
ATOM 1390 C CA . VAL A 1 192 ? -2.129 -18.917 -3.078 1.00 89.81 192 VAL A CA 1
ATOM 1391 C C . VAL A 1 192 ? -1.933 -18.527 -4.541 1.00 89.81 192 VAL A C 1
ATOM 1393 O O . VAL A 1 192 ? -1.642 -19.388 -5.364 1.00 89.81 192 VAL A O 1
ATOM 1396 N N . LEU A 1 193 ? -2.006 -17.235 -4.871 1.00 88.38 193 LEU A N 1
ATOM 1397 C CA . LEU A 1 193 ? -1.760 -16.762 -6.237 1.00 88.38 193 LEU A CA 1
ATOM 1398 C C . LEU A 1 193 ? -0.335 -17.072 -6.715 1.00 88.38 193 LEU A C 1
ATOM 1400 O O . LEU A 1 193 ? -0.152 -17.432 -7.874 1.00 88.38 193 LEU A O 1
ATOM 1404 N N . ALA A 1 194 ? 0.662 -16.971 -5.834 1.00 85.75 194 ALA A N 1
ATOM 1405 C CA . ALA A 1 194 ? 2.042 -17.328 -6.154 1.00 85.75 194 ALA A CA 1
ATOM 1406 C C . ALA A 1 194 ? 2.237 -18.838 -6.371 1.00 85.75 194 ALA A C 1
ATOM 1408 O O . ALA A 1 194 ? 3.102 -19.224 -7.147 1.00 85.75 194 ALA A O 1
ATOM 1409 N N . ALA A 1 195 ? 1.449 -19.686 -5.704 1.00 87.12 195 ALA A N 1
ATOM 1410 C CA . ALA A 1 195 ? 1.487 -21.136 -5.893 1.00 87.12 195 ALA A CA 1
ATOM 1411 C C . ALA A 1 195 ? 0.830 -21.590 -7.210 1.00 87.12 195 ALA A C 1
ATOM 1413 O O . ALA A 1 195 ? 1.156 -22.660 -7.714 1.00 87.12 195 ALA A O 1
ATOM 1414 N N . LEU A 1 196 ? -0.093 -20.790 -7.755 1.00 87.50 196 LEU A N 1
ATOM 1415 C CA . LEU A 1 196 ? -0.817 -21.087 -8.997 1.00 87.50 196 LEU A CA 1
ATOM 1416 C C . LEU A 1 196 ? -0.086 -20.628 -10.272 1.00 87.50 196 LEU A C 1
ATOM 1418 O O . LEU A 1 196 ? -0.531 -20.969 -11.366 1.00 87.50 196 LEU A O 1
ATOM 1422 N N . ARG A 1 197 ? 0.991 -19.842 -10.147 1.00 74.12 197 ARG A N 1
ATOM 1423 C CA . ARG A 1 197 ? 1.799 -19.305 -11.257 1.00 74.12 197 ARG A CA 1
ATOM 1424 C C . ARG A 1 197 ? 3.142 -20.009 -11.361 1.00 74.12 197 ARG A C 1
ATOM 1426 O O . ARG A 1 197 ? 3.663 -20.147 -12.483 1.00 74.12 197 ARG A O 1
#

Secondary structure (DSSP, 8-state):
-HHHHHHHHHHHHHHTT--HHHHHHHHHHTT-PPPTTS-HHHHHHHHHHHHHHHHHHHHHHHHHHHHHHHHHHHHHTT----HHHHHHHHHHHTHHHHHHHHHHHHHHHH-S---HHHHHTTTTS--BGGGGTTTTSS-HHHHHHHTT-BHHHHHHHHHHHHHHHHHS---HHHHHHHHHHHHHHHHHHHHHHHH--

Solvent-accessible surface area (backbone atoms only — not comparable to full-atom values): 10249 Å² total; per-residue (Å²): 107,70,56,28,52,38,47,22,47,28,50,46,43,37,54,72,26,44,53,42,68,61,51,48,52,51,37,46,75,70,71,46,82,75,65,87,88,57,55,47,63,57,54,49,51,51,52,41,52,51,51,28,54,46,37,51,56,50,44,60,52,48,49,53,53,53,15,51,53,49,43,53,51,39,43,76,69,72,20,64,70,56,67,70,57,30,36,51,32,45,58,61,14,45,44,46,55,42,55,49,26,54,52,24,34,53,47,36,65,75,42,83,66,47,57,70,67,42,62,76,67,56,54,64,51,90,50,33,58,32,73,83,49,51,79,88,71,38,59,62,44,55,42,45,52,29,56,66,52,27,60,51,56,55,49,22,46,52,41,34,15,54,34,39,18,65,64,22,65,28,55,60,69,56,20,40,50,56,46,50,50,56,52,50,50,52,49,50,52,52,32,52,56,42,67,76,106

Mean predicted aligned error: 4.77 Å

Foldseek 3Di:
DLLLQLLLLLLLLQLVQADLVLVQVVCVVVVHDDPPVDGSVNVSVVCSVVVSVCSNPVVVVVLLVVLVLLVVLLVVLVFDDDSVLSSVLSVQLQVLSSVQSVQLSVLSNPDNHHHPVCVVLVPSRVFFQLVVQDPVRDALLVSLVRSLDGPSLVSSLQSSLVSSCPRRVHPSVSSSCSSVVVSVVVSVVSSVVSVVD

Radius of gyration: 18.83 Å; Cα contacts (8 Å, |Δi|>4): 217; chains: 1; bounding box: 40×34×59 Å